Protein 5F23 (pdb70)

Organism: Pseudomonas aeruginosa (strain ATCC 15692 / DSM 22644 / CIP 104116 / JCM 14847 / LMG 12228 / 1C / PRS 101 / PAO1) (NCBI:txid208964)

Foldseek 3Di:
DVVVVLLVLLVVLLVLLVADADDPDVVSLVVLLVVLLVVQLVLCVVLVFAEEEEEQQLALLSLLVLLSQQVSQVVVCVVVVDPLRFYEYEYADDPPVVRVVSSVLSCVQNVGPHYYYDDCVVVLVVVVVVDPVLPPDDVVVSVVVSVLSSQQSVVVVRVVVCVVSVYWYEARDESLCLLQVVGRQNGSLDTRYYSRGNYQLLSSLVNSVVSPRDPCNSPPDLPEDSVQSSCSSNVHDDDPVNSVVSSVSNVVNVCSVDDHDDD

Solvent-accessible surface area: 13694 Å² total; per-residue (Å²): 201,142,141,112,104,41,61,66,32,23,129,88,4,17,145,68,22,120,23,18,96,44,43,152,56,110,72,52,15,80,61,22,15,60,131,14,11,53,82,0,25,94,32,0,119,109,51,56,56,73,6,0,0,4,11,2,72,4,32,5,14,6,0,0,0,0,2,0,0,4,56,0,0,63,92,6,44,151,90,68,50,43,116,52,16,88,0,0,0,0,72,29,36,58,175,47,87,73,72,45,67,40,6,94,37,0,5,73,17,0,159,14,47,34,94,59,76,41,96,15,36,85,56,10,132,54,80,22,108,142,65,146,82,27,140,85,67,131,108,71,42,20,100,155,60,50,31,54,18,89,6,91,22,78,40,82,15,21,74,63,20,3,63,90,93,31,9,20,3,2,6,27,36,0,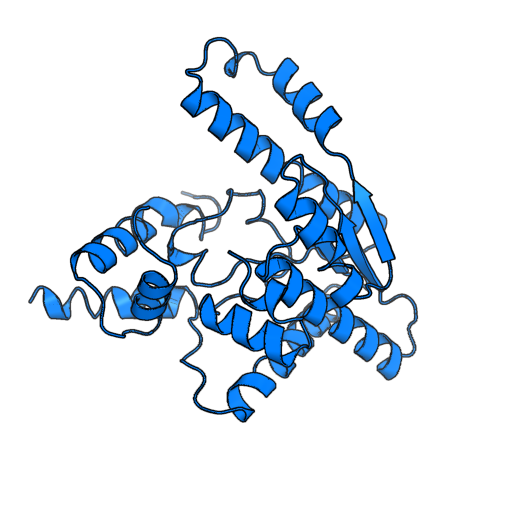1,0,29,7,0,2,6,66,32,17,65,115,0,76,32,26,38,70,6,27,2,0,43,3,0,0,20,83,0,0,42,28,0,0,105,44,26,58,8,58,96,97,1,0,98,22,145,132,76,21,77,78,78,30,1,8,14,3,3,26,52,78,131,46,134,155,86,1,9,135,28,0,14,57,4,18,106,143,19,58,76,50,50,103,156,102,192,87,199

Secondary structure (DSSP, 8-state):
-HHHHHHHHHHHHHHHTTPPPPP-SHHHHHHHHHHHHHHHHHHHHHHT--EEEEEE-SSHHHHHHHHHHHHHHHHHHHHH--TT-EEEEEE---S-HHHHHHHHHHHHHH--SEEEE---HHHHHHHHTT-GGGTT--HHHHHHHHHHHHHHHHHHHHHHHHHHHTEEEB----HHHHHHT-S-TTTTT--SB-TTTT--HHHHHHHHHHTT--HHHHT------HHHHHHHHTT----HHHHHHHHHHHHHTGGGGSPPP--

CATH classification: 3.40.50.620

Structure (mmCIF, N/CA/C/O backbone):
data_5F23
#
_entry.id   5F23
#
_cell.length_a   111.870
_cell.length_b   41.190
_cell.length_c   64.130
_cell.angle_alpha   90.000
_cell.angle_beta   113.540
_cell.angle_gamma   90.000
#
_symmetry.space_group_name_H-M   'C 1 2 1'
#
loop_
_entity.id
_entity.type
_entity.pdbx_description
1 polymer 'NH(3)-dependent NAD(+) synthetase'
2 non-polymer NICOTINAMIDE-ADENINE-DINUCLEOTIDE
3 non-polymer '2-(N-MORPHOLINO)-ETHANESULFONIC ACID'
4 water water
#
loop_
_atom_site.group_PDB
_atom_site.id
_atom_site.type_symbol
_atom_site.label_atom_id
_atom_site.label_alt_id
_atom_site.label_comp_id
_atom_site.label_asym_id
_atom_site.label_entity_id
_atom_site.label_seq_id
_atom_site.pdbx_PDB_ins_code
_atom_site.Cartn_x
_atom_site.Cartn_y
_atom_site.Cartn_z
_atom_site.occupancy
_atom_site.B_iso_or_equiv
_atom_site.auth_seq_id
_atom_site.auth_comp_id
_atom_site.auth_asym_id
_atom_site.auth_atom_id
_atom_site.pdbx_PDB_model_num
ATOM 1 N N . HIS A 1 4 ? -20.838 -29.753 20.014 1.00 63.04 -4 HIS A N 1
ATOM 2 C CA . HIS A 1 4 ? -20.635 -29.473 18.596 1.00 66.02 -4 HIS A CA 1
ATOM 3 C C . HIS A 1 4 ? -20.114 -28.053 18.394 1.00 74.30 -4 HIS A C 1
ATOM 4 O O . HIS A 1 4 ? -19.130 -27.840 17.684 1.00 71.38 -4 HIS A O 1
ATOM 11 N N . HIS A 1 5 ? -20.780 -27.082 19.026 1.00 87.24 -3 HIS A N 1
ATOM 12 C CA . HIS A 1 5 ? -20.381 -25.689 18.852 1.00 79.89 -3 HIS A CA 1
ATOM 13 C C . HIS A 1 5 ? -19.005 -25.427 19.446 1.00 71.91 -3 HIS A C 1
ATOM 14 O O . HIS A 1 5 ? -18.178 -24.743 18.830 1.00 69.94 -3 HIS A O 1
ATOM 21 N N . HIS A 1 6 ? -18.745 -25.957 20.643 1.00 68.36 -2 HIS A N 1
ATOM 22 C CA . HIS A 1 6 ? -17.455 -25.736 21.288 1.00 64.82 -2 HIS A CA 1
ATOM 23 C C . HIS A 1 6 ? -16.313 -26.278 20.436 1.00 53.10 -2 HIS A C 1
ATOM 24 O O . HIS A 1 6 ? -15.305 -25.595 20.223 1.00 47.76 -2 HIS A O 1
ATOM 31 N N . HIS A 1 7 ? -16.460 -27.505 19.926 1.00 46.91 -1 HIS A N 1
ATOM 32 C CA . HIS A 1 7 ? -15.370 -28.117 19.174 1.00 46.53 -1 HIS A CA 1
ATOM 33 C C . HIS A 1 7 ? -15.071 -27.343 17.895 1.00 35.66 -1 HIS A C 1
ATOM 34 O O . HIS A 1 7 ? -13.904 -27.123 17.556 1.00 31.48 -1 HIS A O 1
ATOM 41 N N . HIS A 1 8 ? -16.107 -26.926 17.166 1.00 30.09 0 HIS A N 1
ATOM 42 C CA . HIS A 1 8 ? -15.854 -26.170 15.947 1.00 25.38 0 HIS A CA 1
ATOM 43 C C . HIS A 1 8 ? -15.199 -24.829 16.259 1.00 27.40 0 HIS A C 1
ATOM 44 O O . HIS A 1 8 ? -14.280 -24.401 15.552 1.00 23.04 0 HIS A O 1
ATOM 51 N N A MET A 1 9 ? -15.662 -24.149 17.312 0.61 29.87 1 MET A N 1
ATOM 52 N N B MET A 1 9 ? -15.652 -24.149 17.316 0.39 31.40 1 MET A N 1
ATOM 53 C CA A MET A 1 9 ? -15.042 -22.886 17.696 0.61 37.08 1 MET A CA 1
ATOM 54 C CA B MET A 1 9 ? -15.033 -22.878 17.681 0.39 38.70 1 MET A CA 1
ATOM 55 C C A MET A 1 9 ? -13.574 -23.081 18.047 0.61 30.51 1 MET A C 1
ATOM 56 C C B MET A 1 9 ? -13.571 -23.068 18.065 0.39 32.21 1 MET A C 1
ATOM 57 O O A MET A 1 9 ? -12.731 -22.242 17.711 0.61 26.76 1 MET A O 1
ATOM 58 O O B MET A 1 9 ? -12.729 -22.213 17.768 0.39 29.72 1 MET A O 1
ATOM 67 N N . GLN A 1 10 ? -13.250 -24.183 18.723 1.00 29.58 2 GLN A N 1
ATOM 68 C CA . GLN A 1 10 ? -11.856 -24.461 19.054 1.00 33.53 2 GLN A CA 1
ATOM 69 C C . GLN A 1 10 ? -11.027 -24.642 17.789 1.00 27.98 2 GLN A C 1
ATOM 70 O O . GLN A 1 10 ? -9.898 -24.143 17.694 1.00 24.87 2 GLN A O 1
ATOM 76 N N . GLN A 1 11 ? -11.580 -25.336 16.795 1.00 24.60 3 GLN A N 1
ATOM 77 C CA A GLN A 1 11 ? -10.846 -25.534 15.550 0.48 23.49 3 GLN A CA 1
ATOM 78 C CA B GLN A 1 11 ? -10.845 -25.532 15.553 0.52 22.92 3 GLN A CA 1
ATOM 79 C C . GLN A 1 11 ? -10.633 -24.213 14.820 1.00 21.76 3 GLN A C 1
ATOM 80 O O . GLN A 1 11 ? -9.554 -23.973 14.268 1.00 23.60 3 GLN A O 1
ATOM 91 N N . ILE A 1 12 ? -11.649 -23.344 14.806 1.00 22.16 4 ILE A N 1
ATOM 92 C CA . ILE A 1 12 ? -11.514 -22.033 14.168 1.00 21.73 4 ILE A CA 1
ATOM 93 C C . ILE A 1 12 ? -10.409 -21.234 14.837 1.00 21.04 4 ILE A C 1
ATOM 94 O O . ILE A 1 12 ? -9.565 -20.621 14.170 1.00 19.79 4 ILE A O 1
ATOM 99 N N . GLN A 1 13 ? -10.411 -21.220 16.171 1.00 19.53 5 GLN A N 1
ATOM 100 C CA . GLN A 1 13 ? -9.385 -20.498 16.916 1.00 19.49 5 GLN A CA 1
ATOM 101 C C . GLN A 1 13 ? -7.992 -20.995 16.549 1.00 19.82 5 GLN A C 1
ATOM 102 O O . GLN A 1 13 ? -7.076 -20.195 16.332 1.00 18.83 5 GLN A O 1
ATOM 108 N N . ARG A 1 14 ? -7.813 -22.318 16.512 1.00 19.83 6 ARG A N 1
ATOM 109 C CA . ARG A 1 14 ? -6.524 -22.900 16.146 1.00 21.43 6 ARG A CA 1
ATOM 110 C C . ARG A 1 14 ? -6.127 -22.539 14.720 1.00 19.99 6 ARG A C 1
ATOM 111 O O . ARG A 1 14 ? -4.961 -22.228 14.463 1.00 23.33 6 ARG A O 1
ATOM 119 N N . ASP A 1 15 ? -7.078 -22.580 13.775 1.00 19.90 7 ASP A N 1
ATOM 120 C CA . ASP A 1 15 ? -6.763 -22.192 12.399 1.00 20.02 7 ASP A CA 1
ATOM 121 C C . ASP A 1 15 ? -6.321 -20.733 12.312 1.00 19.20 7 ASP A C 1
ATOM 122 O O . ASP A 1 15 ? -5.431 -20.390 11.522 1.00 20.36 7 ASP A O 1
ATOM 127 N N . ILE A 1 16 ? -6.963 -19.850 13.081 1.00 16.28 8 ILE A N 1
ATOM 128 C CA . ILE A 1 16 ? -6.607 -18.433 13.071 1.00 17.78 8 ILE A CA 1
ATOM 129 C C . ILE A 1 16 ? -5.209 -18.238 13.637 1.00 15.45 8 ILE A C 1
ATOM 130 O O . ILE A 1 16 ? -4.373 -17.528 13.060 1.00 16.79 8 ILE A O 1
ATOM 135 N N . ALA A 1 17 ? -4.935 -18.872 14.775 1.00 15.54 9 ALA A N 1
ATOM 136 C CA . ALA A 1 17 ? -3.602 -18.782 15.363 1.00 15.35 9 ALA A CA 1
ATOM 137 C C . ALA A 1 17 ? -2.531 -19.296 14.402 1.00 16.67 9 ALA A C 1
ATOM 138 O O . ALA A 1 17 ? -1.455 -18.704 14.296 1.00 20.27 9 ALA A O 1
ATOM 140 N N . GLN A 1 18 ? -2.814 -20.376 13.666 1.00 18.09 10 GLN A N 1
ATOM 141 C CA . GLN A 1 18 ? -1.835 -20.885 12.708 1.00 21.49 10 GLN A CA 1
ATOM 142 C C . GLN A 1 18 ? -1.656 -19.919 11.538 1.00 20.98 10 GLN A C 1
ATOM 143 O O . GLN A 1 18 ? -0.536 -19.714 11.060 1.00 23.90 10 GLN A O 1
ATOM 149 N N . ALA A 1 19 ? -2.751 -19.322 11.058 1.00 21.22 11 ALA A N 1
ATOM 150 C CA . ALA A 1 19 ? -2.653 -18.387 9.944 1.00 18.60 11 ALA A CA 1
ATOM 151 C C . ALA A 1 19 ? -1.862 -17.136 10.303 1.00 19.41 11 ALA A C 1
ATOM 152 O O . ALA A 1 19 ? -1.190 -16.560 9.433 1.00 22.38 11 ALA A O 1
ATOM 154 N N . LEU A 1 20 ? -1.921 -16.704 11.569 1.00 17.15 12 LEU A N 1
ATOM 155 C CA . LEU A 1 20 ? -1.207 -15.527 12.049 1.00 18.44 12 LEU A CA 1
ATOM 156 C C . LEU A 1 20 ? 0.157 -15.866 12.622 1.00 19.35 12 LEU A C 1
ATOM 157 O O . LEU A 1 20 ? 0.860 -14.958 13.090 1.00 20.46 12 LEU A O 1
ATOM 162 N N . GLN A 1 21 ? 0.544 -17.138 12.571 1.00 19.99 13 GLN A N 1
ATOM 163 C CA . GLN A 1 21 ? 1.816 -17.617 13.121 1.00 19.36 13 GLN A CA 1
ATOM 164 C C . GLN A 1 21 ? 1.986 -17.191 14.573 1.00 17.32 13 GLN A C 1
ATOM 165 O O . GLN A 1 21 ? 3.039 -16.702 14.977 1.00 18.60 13 GLN A O 1
ATOM 171 N N . VAL A 1 22 ? 0.939 -17.385 15.377 1.00 16.14 14 VAL A N 1
ATOM 172 C CA . VAL A 1 22 ? 0.992 -16.906 16.756 1.00 15.66 14 VAL A CA 1
ATOM 173 C C . VAL A 1 22 ? 2.140 -17.573 17.495 1.00 17.95 14 VAL A C 1
ATOM 174 O O . VAL A 1 22 ? 2.319 -18.796 17.431 1.00 19.39 14 VAL A O 1
ATOM 178 N N . GLN A 1 23 ? 2.935 -16.749 18.184 1.00 18.18 15 GLN A N 1
ATOM 179 C CA A GLN A 1 23 ? 4.014 -17.267 19.006 0.52 18.35 15 GLN A CA 1
ATOM 180 C CA B GLN A 1 23 ? 4.023 -17.241 19.026 0.48 20.88 15 GLN A CA 1
ATOM 181 C C . GLN A 1 23 ? 3.465 -17.844 20.305 1.00 19.57 15 GLN A C 1
ATOM 182 O O . GLN A 1 23 ? 2.693 -17.175 20.995 1.00 19.34 15 GLN A O 1
ATOM 193 N N . PRO A 1 24 ? 3.830 -19.068 20.661 1.00 22.71 16 PRO A N 1
ATOM 194 C CA . PRO A 1 24 ? 3.327 -19.654 21.898 1.00 23.05 16 PRO A CA 1
ATOM 195 C C . PRO A 1 24 ? 3.728 -18.798 23.084 1.00 23.73 16 PRO A C 1
ATOM 196 O O . PRO A 1 24 ? 4.741 -18.073 23.038 1.00 24.00 16 PRO A O 1
ATOM 200 N N . PRO A 1 25 ? 2.953 -18.841 24.171 1.00 24.24 17 PRO A N 1
ATOM 201 C CA . PRO A 1 25 ? 3.280 -18.022 25.344 1.00 25.31 17 PRO A CA 1
ATOM 202 C C . PRO A 1 25 ? 4.714 -18.259 25.801 1.00 25.56 17 PRO A C 1
ATOM 203 O O . PRO A 1 25 ? 5.215 -19.387 25.774 1.00 27.14 17 PRO A O 1
ATOM 207 N N . PHE A 1 26 ? 5.391 -17.180 26.198 1.00 20.75 18 PHE A N 1
ATOM 208 C CA . PHE A 1 26 ? 6.755 -17.297 26.704 1.00 24.01 18 PHE A CA 1
ATOM 209 C C . PHE A 1 26 ? 6.739 -18.057 28.026 1.00 27.84 18 PHE A C 1
ATOM 210 O O . PHE A 1 26 ? 6.055 -17.649 28.973 1.00 33.01 18 PHE A O 1
ATOM 218 N N . GLN A 1 27 ? 7.449 -19.181 28.080 1.00 25.83 19 GLN A N 1
ATOM 219 C CA . GLN A 1 27 ? 7.521 -19.979 29.296 1.00 28.65 19 GLN A CA 1
ATOM 220 C C . GLN A 1 27 ? 8.758 -19.681 30.117 1.00 26.25 19 GLN A C 1
ATOM 221 O O . GLN A 1 27 ? 8.827 -20.104 31.275 1.00 29.55 19 GLN A O 1
ATOM 227 N N . SER A 1 28 ? 9.729 -18.975 29.551 1.00 23.18 20 SER A N 1
ATOM 228 C CA . SER A 1 28 ? 11.020 -18.796 30.205 1.00 20.70 20 SER A CA 1
ATOM 229 C C . SER A 1 28 ? 11.704 -17.572 29.614 1.00 18.18 20 SER A C 1
ATOM 230 O O . SER A 1 28 ? 11.334 -17.067 28.548 1.00 20.51 20 SER A O 1
ATOM 233 N N . GLU A 1 29 ? 12.742 -17.128 30.302 1.00 19.25 21 GLU A N 1
ATOM 234 C CA . GLU A 1 29 ? 13.561 -16.058 29.756 1.00 20.44 21 GLU A CA 1
ATOM 235 C C . GLU A 1 29 ? 14.319 -16.518 28.514 1.00 20.94 21 GLU A C 1
ATOM 236 O O . GLU A 1 29 ? 14.613 -15.703 27.630 1.00 21.69 21 GLU A O 1
ATOM 242 N N . ALA A 1 30 ? 14.632 -17.814 28.415 1.00 19.42 22 ALA A N 1
ATOM 243 C CA . ALA A 1 30 ? 15.223 -18.319 27.179 1.00 18.26 22 ALA A CA 1
ATOM 244 C C . ALA A 1 30 ? 14.298 -18.063 25.993 1.00 19.43 22 ALA A C 1
ATOM 245 O O . ALA A 1 30 ? 14.760 -17.732 24.891 1.00 19.22 22 ALA A O 1
ATOM 247 N N . ASP A 1 31 ? 12.987 -18.235 26.190 1.00 18.51 23 ASP A N 1
ATOM 248 C CA . ASP A 1 31 ? 12.031 -17.957 25.118 1.00 17.66 23 ASP A CA 1
ATOM 249 C C . ASP A 1 31 ? 12.109 -16.497 24.689 1.00 18.03 23 ASP A C 1
ATOM 250 O O . ASP A 1 31 ? 12.100 -16.181 23.487 1.00 17.91 23 ASP A O 1
ATOM 255 N N . VAL A 1 32 ? 12.153 -15.587 25.663 1.00 17.78 24 VAL A N 1
ATOM 256 C CA . VAL A 1 32 ? 12.182 -14.159 25.363 1.00 17.29 24 VAL A CA 1
ATOM 257 C C . VAL A 1 32 ? 13.448 -13.817 24.591 1.00 15.48 24 VAL A C 1
ATOM 258 O O . VAL A 1 32 ? 13.403 -13.173 23.535 1.00 16.15 24 VAL A O 1
ATOM 262 N N . GLN A 1 33 ? 14.603 -14.246 25.114 1.00 16.14 25 GLN A N 1
ATOM 263 C CA . GLN A 1 33 ? 15.872 -13.909 24.479 1.00 17.96 25 GLN A CA 1
ATOM 264 C C . GLN A 1 33 ? 15.971 -14.534 23.100 1.00 18.21 25 GLN A C 1
ATOM 265 O O . GLN A 1 33 ? 16.539 -13.929 22.180 1.00 18.27 25 GLN A O 1
ATOM 271 N N . ALA A 1 34 ? 15.431 -15.746 22.938 1.00 16.81 26 ALA A N 1
ATOM 272 C CA . ALA A 1 34 ? 15.498 -16.400 21.639 1.00 15.89 26 ALA A CA 1
ATOM 273 C C . ALA A 1 34 ? 14.658 -15.663 20.613 1.00 15.26 26 ALA A C 1
ATOM 274 O O . ALA A 1 34 ? 15.044 -15.583 19.443 1.00 16.28 26 ALA A O 1
ATOM 276 N N . GLN A 1 35 ? 13.533 -15.084 21.029 1.00 14.90 27 GLN A N 1
ATOM 277 C CA A GLN A 1 35 ? 12.706 -14.314 20.103 0.49 14.95 27 GLN A CA 1
ATOM 278 C CA B GLN A 1 35 ? 12.728 -14.336 20.074 0.51 15.78 27 GLN A CA 1
ATOM 279 C C . GLN A 1 35 ? 13.387 -13.019 19.695 1.00 13.86 27 GLN A C 1
ATOM 280 O O . GLN A 1 35 ? 13.281 -12.587 18.541 1.00 15.60 27 GLN A O 1
ATOM 291 N N . ILE A 1 36 ? 14.061 -12.362 20.639 1.00 14.71 28 ILE A N 1
ATOM 292 C CA . ILE A 1 36 ? 14.797 -11.152 20.297 1.00 14.35 28 ILE A CA 1
ATOM 293 C C . ILE A 1 36 ? 15.885 -11.474 19.288 1.00 14.46 28 ILE A C 1
ATOM 294 O O . ILE A 1 36 ? 16.022 -10.797 18.257 1.00 14.10 28 ILE A O 1
ATOM 299 N N . ALA A 1 37 ? 16.671 -12.514 19.576 1.00 14.70 29 ALA A N 1
ATOM 300 C CA . ALA A 1 37 ? 17.747 -12.905 18.667 1.00 13.76 29 ALA A CA 1
ATOM 301 C C . ALA A 1 37 ? 17.207 -13.275 17.285 1.00 14.82 29 ALA A C 1
ATOM 302 O O . ALA A 1 37 ? 17.788 -12.887 16.264 1.00 15.19 29 ALA A O 1
ATOM 304 N N . ARG A 1 38 ? 16.116 -14.041 17.236 1.00 14.03 30 ARG A N 1
ATOM 305 C CA . ARG A 1 38 ? 15.544 -14.465 15.960 1.00 15.80 30 ARG A CA 1
ATOM 306 C C . ARG A 1 38 ? 15.041 -13.268 15.161 1.00 14.28 30 ARG A C 1
ATOM 307 O O . ARG A 1 38 ? 15.203 -13.205 13.933 1.00 14.93 30 ARG A O 1
ATOM 315 N N . ARG A 1 39 ? 14.419 -12.304 15.838 1.00 13.44 31 ARG A N 1
ATOM 316 C CA . ARG A 1 39 ? 13.843 -11.188 15.113 1.00 13.68 31 ARG A CA 1
ATOM 317 C C . ARG A 1 39 ? 14.906 -10.186 14.669 1.00 12.83 31 ARG A C 1
ATOM 318 O O . ARG A 1 39 ? 14.784 -9.612 13.583 1.00 14.55 31 ARG A O 1
ATOM 326 N N . ILE A 1 40 ? 15.969 -9.992 15.456 1.00 12.70 32 ILE A N 1
ATOM 327 C CA . ILE A 1 40 ? 17.122 -9.231 14.967 1.00 11.83 32 ILE A CA 1
ATOM 328 C C . ILE A 1 40 ? 17.740 -9.920 13.747 1.00 14.24 32 ILE A C 1
ATOM 329 O O . ILE A 1 40 ? 18.023 -9.273 12.728 1.00 13.83 32 ILE A O 1
ATOM 334 N N . ALA A 1 41 ? 17.958 -11.242 13.830 1.00 13.99 33 ALA A N 1
ATOM 335 C CA . ALA A 1 41 ? 18.566 -11.957 12.700 1.00 12.81 33 ALA A CA 1
ATOM 336 C C . ALA A 1 41 ? 17.681 -11.857 11.459 1.00 13.91 33 ALA A C 1
ATOM 337 O O . ALA A 1 41 ? 18.182 -11.719 10.331 1.00 14.50 33 ALA A O 1
ATOM 339 N N . PHE A 1 42 ? 16.360 -11.926 11.650 1.00 13.77 34 PHE A N 1
ATOM 340 C CA . PHE A 1 42 ? 15.418 -11.739 10.545 1.00 13.57 34 PHE A CA 1
ATOM 341 C C . PHE A 1 42 ? 15.600 -10.379 9.880 1.00 14.36 34 PHE A C 1
ATOM 342 O O . PHE A 1 42 ? 15.656 -10.283 8.646 1.00 12.42 34 PHE A O 1
ATOM 350 N N . ILE A 1 43 ? 15.656 -9.305 10.675 1.00 13.13 35 ILE A N 1
ATOM 351 C CA . ILE A 1 43 ? 15.852 -7.971 10.111 1.00 12.12 35 ILE A CA 1
ATOM 352 C C . ILE A 1 43 ? 17.144 -7.926 9.302 1.00 13.09 35 ILE A C 1
ATOM 353 O O . ILE A 1 43 ? 17.179 -7.405 8.173 1.00 12.81 35 ILE A O 1
ATOM 358 N N . GLN A 1 44 ? 18.223 -8.482 9.866 1.00 12.34 36 GLN A N 1
ATOM 359 C CA . GLN A 1 44 ? 19.504 -8.474 9.171 1.00 14.28 36 GLN A CA 1
ATOM 360 C C . GLN A 1 44 ? 19.441 -9.285 7.882 1.00 13.26 36 GLN A C 1
ATOM 361 O O . GLN A 1 44 ? 19.982 -8.864 6.846 1.00 14.23 36 GLN A O 1
ATOM 367 N N . GLN A 1 45 ? 18.781 -10.444 7.921 1.00 14.46 37 GLN A N 1
ATOM 368 C CA . GLN A 1 45 ? 18.626 -11.258 6.717 1.00 14.02 37 GLN A CA 1
ATOM 369 C C . GLN A 1 45 ? 17.868 -10.511 5.626 1.00 13.64 37 GLN A C 1
ATOM 370 O O . GLN A 1 45 ? 18.218 -10.603 4.445 1.00 15.75 37 GLN A O 1
ATOM 376 N N . CYS A 1 46 ? 16.843 -9.741 5.998 1.00 12.80 38 CYS A N 1
ATOM 377 C CA . CYS A 1 46 ? 16.108 -8.983 4.989 1.00 13.79 38 CYS A CA 1
ATOM 378 C C . CYS A 1 46 ? 17.016 -7.962 4.311 1.00 14.62 38 CYS A C 1
ATOM 379 O O . CYS A 1 46 ? 16.958 -7.778 3.084 1.00 14.14 38 CYS A O 1
ATOM 382 N N . LEU A 1 47 ? 17.863 -7.280 5.093 1.00 15.53 39 LEU A N 1
ATOM 383 C CA . LEU A 1 47 ? 18.819 -6.346 4.503 1.00 14.78 39 LEU A CA 1
ATOM 384 C C . LEU A 1 47 ? 19.768 -7.070 3.565 1.00 16.48 39 LEU A C 1
ATOM 385 O O . LEU A 1 47 ? 19.946 -6.659 2.411 1.00 16.86 39 LEU A O 1
ATOM 390 N N . LYS A 1 48 ? 20.376 -8.162 4.038 1.00 16.61 40 LYS A N 1
ATOM 391 C CA . LYS A 1 48 ? 21.341 -8.871 3.201 1.00 18.72 40 LYS A CA 1
ATOM 392 C C . LYS A 1 48 ? 20.688 -9.379 1.924 1.00 17.78 40 LYS A C 1
ATOM 393 O O . LYS A 1 48 ? 21.249 -9.232 0.831 1.00 20.40 40 LYS A O 1
ATOM 399 N N . ASP A 1 49 ? 19.480 -9.947 2.028 1.00 18.63 41 ASP A N 1
ATOM 400 C CA . ASP A 1 49 ? 18.853 -10.519 0.839 1.00 18.95 41 ASP A CA 1
ATOM 401 C C . ASP A 1 49 ? 18.461 -9.448 -0.174 1.00 15.73 41 ASP A C 1
ATOM 402 O O . ASP A 1 49 ? 18.433 -9.719 -1.383 1.00 20.16 41 ASP A O 1
ATOM 407 N N . SER A 1 50 ? 18.155 -8.247 0.286 1.00 15.46 42 SER A N 1
ATOM 408 C CA A SER A 1 50 ? 17.788 -7.145 -0.592 0.00 15.08 42 SER A CA 1
ATOM 409 C CA B SER A 1 50 ? 17.785 -7.129 -0.569 1.00 14.76 42 SER A CA 1
ATOM 410 C C . SER A 1 50 ? 18.990 -6.374 -1.117 1.00 15.67 42 SER A C 1
ATOM 411 O O . SER A 1 50 ? 18.828 -5.567 -2.045 1.00 16.40 42 SER A O 1
ATOM 415 N N . GLY A 1 51 ? 20.183 -6.610 -0.568 1.00 15.36 43 GLY A N 1
ATOM 416 C CA . GLY A 1 51 ? 21.344 -5.817 -0.909 1.00 17.14 43 GLY A CA 1
ATOM 417 C C . GLY A 1 51 ? 21.339 -4.413 -0.359 1.00 16.68 43 GLY A C 1
ATOM 418 O O . GLY A 1 51 ? 22.154 -3.590 -0.780 1.00 22.43 43 GLY A O 1
ATOM 419 N N . LEU A 1 52 ? 20.436 -4.098 0.562 1.00 17.03 44 LEU A N 1
ATOM 420 C CA . LEU A 1 52 ? 20.2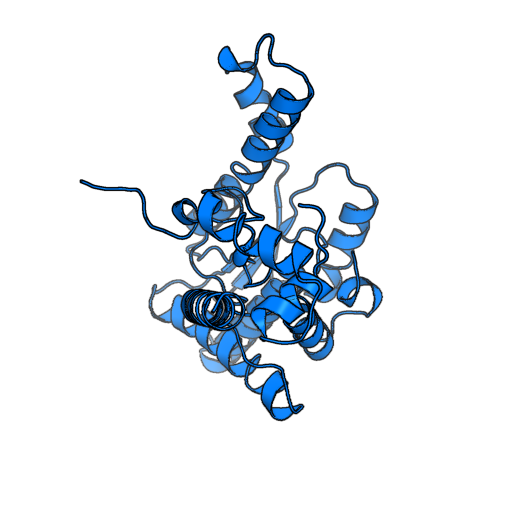91 -2.744 1.063 1.00 16.35 44 LEU A CA 1
ATOM 421 C C . LEU A 1 52 ? 20.892 -2.620 2.460 1.00 15.89 44 LEU A C 1
ATOM 422 O O . LEU A 1 52 ? 21.191 -3.611 3.127 1.00 16.53 44 LEU A O 1
ATOM 427 N N . LYS A 1 53 ? 21.048 -1.374 2.906 1.00 16.23 45 LYS A N 1
ATOM 428 C CA . LYS A 1 53 ? 21.762 -1.112 4.147 1.00 16.46 45 LYS A CA 1
ATOM 429 C C . LYS A 1 53 ? 20.992 -0.282 5.158 1.00 14.72 45 LYS A C 1
ATOM 430 O O . LYS A 1 53 ? 21.437 -0.192 6.296 1.00 17.18 45 LYS A O 1
ATOM 436 N N . THR A 1 54 ? 19.869 0.329 4.805 1.00 13.68 46 THR A N 1
ATOM 437 C CA A THR A 1 54 ? 19.206 1.187 5.770 0.41 12.40 46 THR A CA 1
ATOM 438 C CA B THR A 1 54 ? 19.160 1.262 5.666 0.59 13.20 46 THR A CA 1
ATOM 439 C C . THR A 1 54 ? 17.816 0.671 6.082 1.00 13.08 46 THR A C 1
ATOM 440 O O . THR A 1 54 ? 17.190 -0.045 5.303 1.00 12.71 46 THR A O 1
ATOM 447 N N . LEU A 1 55 ? 17.372 1.010 7.285 1.00 12.91 47 LEU A N 1
ATOM 448 C CA . LEU A 1 55 ? 16.060 0.671 7.805 1.00 12.32 47 LEU A CA 1
ATOM 449 C C . LEU A 1 55 ? 15.328 1.965 8.138 1.00 10.89 47 LEU A C 1
ATOM 450 O O . LEU A 1 55 ? 15.936 2.913 8.639 1.00 13.31 47 LEU A O 1
ATOM 455 N N . VAL A 1 56 ? 14.024 2.013 7.846 1.00 12.68 48 VAL A N 1
ATOM 456 C CA . VAL A 1 56 ? 13.197 3.199 8.068 1.00 12.57 48 VAL A CA 1
ATOM 457 C C . VAL A 1 56 ? 11.970 2.789 8.873 1.00 13.42 48 VAL A C 1
ATOM 458 O O . VAL A 1 56 ? 11.296 1.813 8.517 1.00 13.47 48 VAL A O 1
ATOM 462 N N . LEU A 1 57 ? 11.669 3.534 9.951 1.00 12.22 49 LEU A N 1
ATOM 463 C CA . LEU A 1 57 ? 10.480 3.255 10.766 1.00 12.42 49 LEU A CA 1
ATOM 464 C C . LEU A 1 57 ? 9.928 4.533 11.383 1.00 13.95 49 LEU A C 1
ATOM 465 O O . LEU A 1 57 ? 10.669 5.266 12.046 1.00 14.92 49 LEU A O 1
ATOM 470 N N . GLY A 1 58 ? 8.620 4.758 11.232 1.00 14.06 50 GLY A N 1
ATOM 471 C CA . GLY A 1 58 ? 7.970 5.849 11.951 1.00 13.56 50 GLY A CA 1
ATOM 472 C C . GLY A 1 58 ? 7.843 5.521 13.439 1.00 15.59 50 GLY A C 1
ATOM 473 O O . GLY A 1 58 ? 7.407 4.426 13.815 1.00 16.16 50 GLY A O 1
ATOM 474 N N . ILE A 1 59 ? 8.258 6.453 14.294 1.00 15.49 51 ILE A N 1
ATOM 475 C CA . ILE A 1 59 ? 8.216 6.260 15.745 1.00 17.70 51 ILE A CA 1
ATOM 476 C C . ILE A 1 59 ? 7.097 7.131 16.285 1.00 16.64 51 ILE A C 1
ATOM 477 O O . ILE A 1 59 ? 7.204 8.363 16.291 1.00 19.18 51 ILE A O 1
ATOM 482 N N . SER A 1 60 ? 6.019 6.488 16.732 1.00 17.42 52 SER A N 1
ATOM 483 C CA . SER A 1 60 ? 4.779 7.170 17.090 1.00 20.22 52 SER A CA 1
ATOM 484 C C . SER A 1 60 ? 4.678 7.532 18.564 1.00 20.49 52 SER A C 1
ATOM 485 O O . SER A 1 60 ? 3.838 8.367 18.930 1.00 24.53 52 SER A O 1
ATOM 488 N N . GLY A 1 61 ? 5.480 6.904 19.413 1.00 19.48 53 GLY A N 1
ATOM 489 C CA . GLY A 1 61 ? 5.306 6.958 20.840 1.00 20.07 53 GLY A CA 1
ATOM 490 C C . GLY A 1 61 ? 4.664 5.718 21.428 1.00 21.45 53 GLY A C 1
ATOM 491 O O . GLY A 1 61 ? 4.732 5.524 22.644 1.00 23.13 53 GLY A O 1
ATOM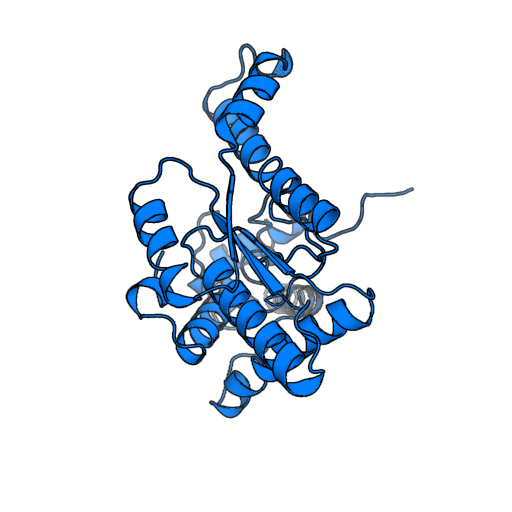 492 N N . GLY A 1 62 ? 4.047 4.867 20.600 1.00 19.54 54 GLY A N 1
ATOM 493 C CA . GLY A 1 62 ? 3.439 3.652 21.107 1.00 19.56 54 GLY A CA 1
ATOM 494 C C . GLY A 1 62 ? 4.441 2.524 21.237 1.00 17.76 54 GLY A C 1
ATOM 495 O O . GLY A 1 62 ? 5.522 2.562 20.655 1.00 18.00 54 GLY A O 1
ATOM 496 N N . VAL A 1 63 ? 4.051 1.481 21.977 1.00 17.95 55 VAL A N 1
ATOM 497 C CA . VAL A 1 63 ? 5.000 0.422 22.327 1.00 15.65 55 VAL A CA 1
ATOM 498 C C . VAL A 1 63 ? 5.385 -0.406 21.104 1.00 14.62 55 VAL A C 1
ATOM 499 O O . VAL A 1 63 ? 6.469 -0.994 21.074 1.00 15.99 55 VAL A O 1
ATOM 503 N N . ASP A 1 64 ? 4.516 -0.493 20.089 1.00 14.66 56 ASP A N 1
ATOM 504 C CA . ASP A 1 64 ? 4.831 -1.355 18.952 1.00 13.58 56 ASP A CA 1
ATOM 505 C C . ASP A 1 64 ? 5.998 -0.788 18.151 1.00 14.03 56 ASP A C 1
ATOM 506 O O . ASP A 1 64 ? 6.990 -1.494 17.892 1.00 13.65 56 ASP A O 1
ATOM 511 N N . SER A 1 65 ? 5.924 0.496 17.784 1.00 13.06 57 SER A N 1
ATOM 512 C CA . SER A 1 65 ? 7.048 1.067 17.040 1.00 14.87 57 SER A CA 1
ATOM 513 C C . SER A 1 65 ? 8.272 1.227 17.926 1.00 14.89 57 SER A C 1
ATOM 514 O O . SER A 1 65 ? 9.401 1.168 17.423 1.00 15.52 57 SER A O 1
ATOM 517 N N . LEU A 1 66 ? 8.082 1.398 19.237 1.00 14.44 58 LEU A N 1
ATOM 518 C CA . LEU A 1 66 ? 9.232 1.403 20.135 1.00 15.34 58 LEU A CA 1
ATOM 519 C C . LEU A 1 66 ? 9.976 0.077 20.077 1.00 13.91 58 LEU A C 1
ATOM 520 O O . LEU A 1 66 ? 11.215 0.045 19.998 1.00 13.74 58 LEU A O 1
ATOM 525 N N . THR A 1 67 ? 9.240 -1.035 20.162 1.00 15.00 59 THR A N 1
ATOM 526 C CA . THR A 1 67 ? 9.853 -2.363 20.168 1.00 15.24 59 THR A CA 1
ATOM 527 C C . THR A 1 67 ? 10.521 -2.671 18.838 1.00 13.63 59 THR A C 1
ATOM 528 O O . THR A 1 67 ? 11.667 -3.140 18.800 1.00 13.16 59 THR A O 1
ATOM 532 N N . ALA A 1 68 ? 9.825 -2.388 17.737 1.00 13.68 60 ALA A N 1
ATOM 533 C CA . ALA A 1 68 ? 10.414 -2.603 16.421 1.00 13.53 60 ALA A CA 1
ATOM 534 C C . ALA A 1 68 ? 11.632 -1.715 16.221 1.00 12.97 60 ALA A C 1
ATOM 535 O O . ALA A 1 68 ? 12.607 -2.125 15.575 1.00 13.66 60 ALA A O 1
ATOM 537 N N . GLY A 1 69 ? 11.583 -0.488 16.745 1.00 13.79 61 GLY A N 1
ATOM 538 C CA . GLY A 1 69 ? 12.704 0.423 16.601 1.00 13.00 61 GLY A CA 1
ATOM 539 C C . GLY A 1 69 ? 13.920 -0.044 17.380 1.00 13.82 61 GLY A C 1
ATOM 540 O O . GLY A 1 69 ? 15.059 0.062 16.903 1.00 14.11 61 GLY A O 1
ATOM 541 N N . LEU A 1 70 ? 13.702 -0.574 18.589 1.00 13.80 62 LEU A N 1
ATOM 542 C CA . LEU A 1 70 ? 14.803 -1.129 19.363 1.00 13.98 62 LEU A CA 1
ATOM 543 C C . LEU A 1 70 ? 15.439 -2.323 18.652 1.00 13.09 62 LEU A C 1
ATOM 544 O O . LEU A 1 70 ? 16.669 -2.431 18.590 1.00 13.98 62 LEU A O 1
ATOM 549 N N . LEU A 1 71 ? 14.622 -3.218 18.090 1.00 13.16 63 LEU A N 1
ATOM 550 C CA . LEU A 1 71 ? 15.158 -4.324 17.309 1.00 13.82 63 LEU A CA 1
ATOM 551 C C . LEU A 1 71 ? 15.961 -3.821 16.117 1.00 14.39 63 LEU A C 1
ATOM 552 O O . LEU A 1 71 ? 17.045 -4.344 15.837 1.00 13.92 63 LEU A O 1
ATOM 557 N N . ALA A 1 72 ? 15.441 -2.816 15.397 1.00 13.36 64 ALA A N 1
ATOM 558 C CA . ALA A 1 72 ? 16.130 -2.299 14.214 1.00 13.70 64 ALA A CA 1
ATOM 559 C C . ALA A 1 72 ? 17.475 -1.676 14.574 1.00 12.42 64 ALA A C 1
ATOM 560 O O . ALA A 1 72 ? 18.477 -1.870 13.862 1.00 13.61 64 ALA A O 1
ATOM 562 N N . GLN A 1 73 ? 17.507 -0.885 15.642 1.00 12.51 65 GLN A N 1
ATOM 563 C CA . GLN A 1 73 ? 18.747 -0.218 16.035 1.00 12.65 65 GLN A CA 1
ATOM 564 C C . GLN A 1 73 ? 19.794 -1.230 16.493 1.00 14.57 65 GLN A C 1
ATOM 565 O O . GLN A 1 73 ? 20.971 -1.135 16.109 1.00 14.59 65 GLN A O 1
ATOM 571 N N . ARG A 1 74 ? 19.384 -2.238 17.267 1.00 14.70 66 ARG A N 1
ATOM 572 C CA . ARG A 1 74 ? 20.320 -3.301 17.626 1.00 15.24 66 ARG A CA 1
ATOM 573 C C . ARG A 1 74 ? 20.798 -4.039 16.382 1.00 13.60 66 ARG A C 1
ATOM 574 O O . ARG A 1 74 ? 21.979 -4.384 16.267 1.00 14.67 66 ARG A O 1
ATOM 582 N N . ALA A 1 75 ? 19.889 -4.277 15.435 1.00 13.70 67 ALA A N 1
ATOM 583 C CA . ALA A 1 75 ? 20.240 -5.010 14.222 1.00 11.98 67 ALA A CA 1
ATOM 584 C C . ALA A 1 75 ? 21.365 -4.310 13.469 1.00 13.34 67 ALA A C 1
ATOM 585 O O . ALA A 1 75 ? 22.322 -4.953 13.010 1.00 15.20 67 ALA A O 1
ATOM 587 N N . VAL A 1 76 ? 21.240 -2.994 13.274 1.00 13.03 68 VAL A N 1
ATOM 588 C CA . VAL A 1 76 ? 22.253 -2.304 12.461 1.00 14.45 68 VAL A CA 1
ATOM 589 C C . VAL A 1 76 ? 23.550 -2.090 13.232 1.00 14.13 68 VAL A C 1
ATOM 590 O O . VAL A 1 76 ? 24.630 -2.071 12.621 1.00 15.27 68 VAL A O 1
ATOM 594 N N . GLU A 1 77 ? 23.482 -1.895 14.554 1.00 14.41 69 GLU A N 1
ATOM 595 C CA . GLU A 1 77 ? 24.700 -1.823 15.350 1.00 16.16 69 GLU A CA 1
ATOM 596 C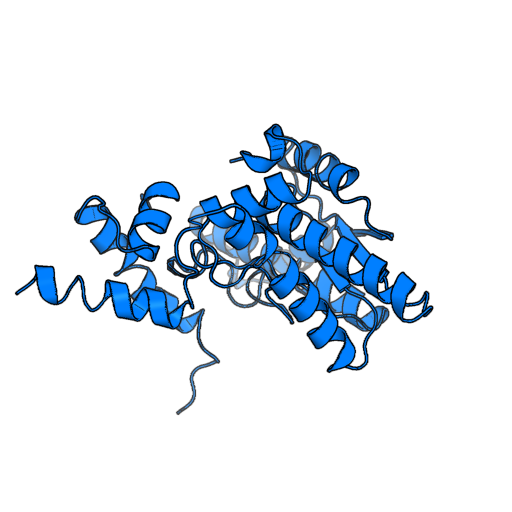 C . GLU A 1 77 ? 25.502 -3.106 15.208 1.00 14.33 69 GLU A C 1
ATOM 597 O O . GLU A 1 77 ? 26.735 -3.075 15.019 1.00 17.96 69 GLU A O 1
ATOM 603 N N . GLN A 1 78 ? 24.820 -4.251 15.286 1.00 13.92 70 GLN A N 1
ATOM 604 C CA . GLN A 1 78 ? 25.496 -5.531 15.126 1.00 15.83 70 GLN A CA 1
ATOM 605 C C . GLN A 1 78 ? 26.087 -5.674 13.731 1.00 17.60 70 GLN A C 1
ATOM 606 O O . GLN A 1 78 ? 27.217 -6.157 13.571 1.00 19.83 70 GLN A O 1
ATOM 612 N N . LEU A 1 79 ? 25.320 -5.291 12.708 1.00 15.98 71 LEU A N 1
ATOM 613 C CA . LEU A 1 79 ? 25.820 -5.362 11.340 1.00 14.30 71 LEU A CA 1
ATOM 614 C C . LEU A 1 79 ? 27.063 -4.501 11.162 1.00 16.02 71 LEU A C 1
ATOM 615 O O . LEU A 1 79 ? 28.035 -4.929 10.520 1.00 18.32 71 LEU A O 1
ATOM 620 N N . ARG A 1 80 ? 27.061 -3.282 11.710 1.00 17.42 72 ARG A N 1
ATOM 621 C CA . ARG A 1 80 ? 28.262 -2.456 11.568 1.00 16.85 72 ARG A CA 1
ATOM 622 C C . ARG A 1 80 ? 29.454 -3.094 12.259 1.00 17.86 72 ARG A C 1
ATOM 623 O O . ARG A 1 80 ? 30.562 -3.122 11.706 1.00 19.29 72 ARG A O 1
ATOM 631 N N . GLU A 1 81 ? 29.251 -3.622 13.463 1.00 19.09 73 GLU A N 1
ATOM 632 C CA . GLU A 1 81 ? 30.348 -4.261 14.181 1.00 23.03 73 GLU A CA 1
ATOM 633 C C . GLU A 1 81 ? 30.896 -5.453 13.401 1.00 22.09 73 GLU A C 1
ATOM 634 O O . GLU A 1 81 ? 32.120 -5.584 13.207 1.00 22.52 73 GLU A O 1
ATOM 640 N N . GLN A 1 82 ? 29.999 -6.313 12.898 1.00 19.34 74 GLN A N 1
ATOM 641 C CA . GLN A 1 82 ? 30.448 -7.545 12.253 1.00 20.67 74 GLN A CA 1
ATOM 642 C C . GLN A 1 82 ? 31.020 -7.291 10.865 1.00 22.34 74 GLN A C 1
ATOM 643 O O . GLN A 1 82 ? 32.062 -7.862 10.508 1.00 24.69 74 GLN A O 1
ATOM 645 N N . THR A 1 83 ? 30.356 -6.452 10.064 1.00 23.02 75 THR A N 1
ATOM 646 C CA . THR A 1 83 ? 30.771 -6.232 8.678 1.00 22.73 75 THR A CA 1
ATOM 647 C C . THR A 1 83 ? 31.778 -5.105 8.516 1.00 23.28 75 THR A C 1
ATOM 648 O O . THR A 1 83 ? 32.438 -5.034 7.469 1.00 24.16 75 THR A O 1
ATOM 652 N N . GLY A 1 84 ? 31.888 -4.208 9.495 1.00 21.86 76 GLY A N 1
ATOM 653 C CA . GLY A 1 84 ? 32.671 -3.000 9.331 1.00 22.49 76 GLY A CA 1
ATOM 654 C C . GLY A 1 84 ? 32.070 -1.971 8.399 1.00 23.61 76 GLY A C 1
ATOM 655 O O . GLY A 1 84 ? 32.677 -0.907 8.199 1.00 24.56 76 GLY A O 1
ATOM 656 N N . ASP A 1 85 ? 30.892 -2.243 7.840 1.00 22.86 77 ASP A N 1
ATOM 657 C CA . ASP A 1 85 ? 30.280 -1.398 6.821 1.00 21.22 77 ASP A CA 1
ATOM 658 C C . ASP A 1 85 ? 29.460 -0.325 7.533 1.00 21.41 77 ASP A C 1
ATOM 659 O O . ASP A 1 85 ? 28.378 -0.592 8.072 1.00 20.68 77 ASP A O 1
ATOM 664 N N . GLN A 1 86 ? 29.987 0.895 7.552 1.00 23.84 78 GLN A N 1
ATOM 665 C CA . GLN A 1 86 ? 29.344 1.974 8.282 1.00 24.03 78 GLN A CA 1
ATOM 666 C C . GLN A 1 86 ? 28.090 2.491 7.590 1.00 21.71 78 GLN A C 1
ATOM 667 O O . GLN A 1 86 ? 27.391 3.333 8.169 1.00 23.20 78 GLN A O 1
ATOM 673 N N . ALA A 1 87 ? 27.775 2.003 6.384 1.00 20.70 79 ALA A N 1
ATOM 674 C CA . ALA A 1 87 ? 26.557 2.430 5.705 1.00 21.29 79 ALA A CA 1
ATOM 675 C C . ALA A 1 87 ? 25.293 1.852 6.335 1.00 18.19 79 ALA A C 1
ATOM 676 O O . ALA A 1 87 ? 24.202 2.373 6.076 1.00 20.50 79 ALA A O 1
ATOM 678 N N . TYR A 1 88 ? 25.395 0.779 7.127 1.00 17.95 80 TYR A N 1
ATOM 679 C CA . TYR A 1 88 ? 24.204 0.251 7.794 1.00 17.21 80 TYR A CA 1
ATOM 680 C C . TYR A 1 88 ? 23.702 1.302 8.781 1.00 17.14 80 TYR A C 1
ATOM 681 O O . TYR A 1 88 ? 24.470 1.801 9.615 1.00 19.01 80 TYR A O 1
ATOM 690 N N . ARG A 1 89 ? 22.429 1.681 8.649 1.00 15.42 81 ARG A N 1
ATOM 691 C CA . ARG A 1 89 ? 21.885 2.782 9.424 1.00 15.70 81 ARG A CA 1
ATOM 692 C C . ARG A 1 89 ? 20.409 2.544 9.653 1.00 13.85 81 ARG A C 1
ATOM 693 O O . ARG A 1 89 ? 19.705 2.065 8.759 1.00 14.28 81 ARG A O 1
ATOM 701 N N . PHE A 1 90 ? 19.940 2.936 10.832 1.00 14.58 82 PHE A N 1
ATOM 702 C CA . PHE A 1 90 ? 18.519 2.972 11.142 1.00 12.69 82 PHE A CA 1
ATOM 703 C C . PHE A 1 90 ? 18.064 4.423 11.219 1.00 13.54 82 PHE A C 1
ATOM 704 O O . PHE A 1 90 ? 18.634 5.219 11.977 1.00 14.23 82 PHE A O 1
ATOM 712 N N . ILE A 1 91 ? 17.035 4.757 10.439 1.00 13.97 83 ILE A N 1
ATOM 713 C CA . ILE A 1 91 ? 16.450 6.091 10.394 1.00 14.07 83 ILE A CA 1
ATOM 714 C C . ILE A 1 91 ? 15.090 6.026 11.075 1.00 12.98 83 ILE A C 1
ATOM 715 O O . ILE A 1 91 ? 14.135 5.442 10.535 1.00 15.18 83 ILE A O 1
ATOM 720 N N . ALA A 1 92 ? 14.999 6.648 12.241 1.00 14.47 84 ALA A N 1
ATOM 721 C CA . ALA A 1 92 ? 13.724 6.808 12.917 1.00 14.18 84 ALA A CA 1
ATOM 722 C C . ALA A 1 92 ? 13.030 8.041 12.366 1.00 15.09 84 ALA A C 1
ATOM 723 O O . ALA A 1 92 ? 13.665 9.081 12.175 1.00 18.45 84 ALA A O 1
ATOM 725 N N . VAL A 1 93 ? 11.737 7.924 12.071 1.00 15.08 85 VAL A N 1
ATOM 726 C CA . VAL A 1 93 ? 10.988 9.025 11.472 1.00 16.24 85 VAL A CA 1
ATOM 727 C C . VAL A 1 93 ? 9.964 9.543 12.473 1.00 15.44 85 VAL A C 1
ATOM 728 O O . VAL A 1 93 ? 9.105 8.791 12.948 1.00 16.97 85 VAL A O 1
ATOM 732 N N . ARG A 1 94 ? 10.078 10.827 12.797 1.00 17.37 86 ARG A N 1
ATOM 733 C CA . ARG A 1 94 ? 9.131 11.529 13.646 1.00 25.10 86 ARG A CA 1
ATOM 734 C C . ARG A 1 94 ? 8.014 12.017 12.736 1.00 26.27 86 ARG A C 1
ATOM 735 O O . ARG A 1 94 ? 8.283 12.684 11.733 1.00 25.09 86 ARG A O 1
ATOM 743 N N . LEU A 1 95 ? 6.767 11.669 13.065 1.00 30.36 87 LEU A N 1
ATOM 744 C CA . LEU A 1 95 ? 5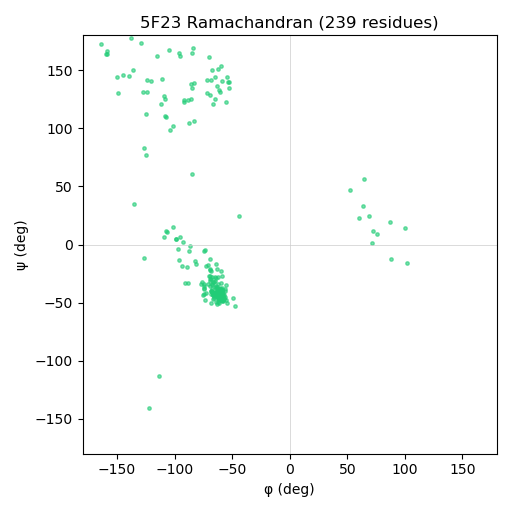.611 12.010 12.239 1.00 33.67 87 LEU A CA 1
ATOM 745 C C . LEU A 1 95 ? 4.636 12.761 13.135 1.00 43.84 87 LEU A C 1
ATOM 746 O O . LEU A 1 95 ? 3.630 12.194 13.589 1.00 44.67 87 LEU A O 1
ATOM 751 N N . PRO A 1 96 ? 4.904 14.039 13.412 1.00 49.26 88 PRO A N 1
ATOM 752 C CA . PRO A 1 96 ? 4.113 14.762 14.414 1.00 61.30 88 PRO A CA 1
ATOM 753 C C . PRO A 1 96 ? 2.652 14.886 14.009 1.00 63.03 88 PRO A C 1
ATOM 754 O O . PRO A 1 96 ? 2.328 15.167 12.854 1.00 57.22 88 PRO A O 1
ATOM 758 N N . TYR A 1 97 ? 1.770 14.644 14.977 1.00 69.46 89 TYR A N 1
ATOM 759 C CA . TYR A 1 97 ? 0.374 15.045 14.877 1.00 76.42 89 TYR A CA 1
ATOM 760 C C . TYR A 1 97 ? 0.073 15.945 16.068 1.00 88.24 89 TYR A C 1
ATOM 761 O O . TYR A 1 97 ? 0.925 16.749 16.463 1.00 94.23 89 TYR A O 1
ATOM 763 N N . GLN A 1 98 ? -1.110 15.814 16.670 1.00 91.59 90 GLN A N 1
ATOM 764 C CA . GLN A 1 98 ? -1.525 16.765 17.697 1.00 91.29 90 GLN A CA 1
ATOM 765 C C . GLN A 1 98 ? -2.142 16.082 18.914 1.00 94.65 90 GLN A C 1
ATOM 766 O O . GLN A 1 98 ? -3.057 16.628 19.539 1.00 100.18 90 GLN A O 1
ATOM 772 N N . VAL A 1 99 ? -1.652 14.900 19.273 1.00 91.24 91 VAL A N 1
ATOM 773 C CA . VAL A 1 99 ? -1.991 14.263 20.540 1.00 86.51 91 VAL A CA 1
ATOM 774 C C . VAL A 1 99 ? -0.803 14.506 21.465 1.00 84.34 91 VAL A C 1
ATOM 775 O O . VAL A 1 99 ? 0.231 13.840 21.353 1.00 85.35 91 VAL A O 1
ATOM 777 N N . GLN A 1 100 ? -0.950 15.476 22.374 1.00 80.42 92 GLN A N 1
ATOM 778 C CA . GLN A 1 100 ? 0.175 15.915 23.197 1.00 78.91 92 GLN A CA 1
ATOM 779 C C . GLN A 1 100 ? 0.789 14.757 23.975 1.00 80.47 92 GLN A C 1
ATOM 780 O O . GLN A 1 100 ? 2.016 14.674 24.110 1.00 81.95 92 GLN A O 1
ATOM 782 N N . GLN A 1 101 ? -0.045 13.855 24.498 1.00 78.33 93 GLN A N 1
ATOM 783 C CA . GLN A 1 101 ? 0.481 12.686 25.195 1.00 74.63 93 GLN A CA 1
ATOM 784 C C . GLN A 1 101 ? 1.321 11.825 24.261 1.00 71.18 93 GLN A C 1
ATOM 785 O O . GLN A 1 101 ? 2.382 11.325 24.652 1.00 70.40 93 GLN A O 1
ATOM 787 N N . ASP A 1 102 ? 0.866 11.647 23.017 1.00 68.72 94 ASP A N 1
ATOM 788 C CA . ASP A 1 102 ? 1.638 10.863 22.059 1.00 66.31 94 ASP A CA 1
ATOM 789 C C . ASP A 1 102 ? 2.966 11.533 21.738 1.00 58.27 94 ASP A C 1
ATOM 790 O O . ASP A 1 102 ? 3.980 10.851 21.557 1.00 56.76 94 ASP A O 1
ATOM 795 N N . GLU A 1 103 ? 2.982 12.867 21.669 1.00 52.36 95 GLU A N 1
ATOM 796 C CA . GLU A 1 103 ? 4.199 13.571 21.273 1.00 48.36 95 GLU A CA 1
ATOM 797 C C . GLU A 1 103 ? 5.248 13.544 22.383 1.00 42.07 95 GLU A C 1
ATOM 798 O O . GLU A 1 103 ? 6.443 13.356 22.113 1.00 36.68 95 GLU A O 1
ATOM 804 N N . ALA A 1 104 ? 4.827 13.733 23.635 1.00 39.60 96 ALA A N 1
ATOM 805 C CA . ALA A 1 104 ? 5.730 13.472 24.751 1.00 38.52 96 ALA A CA 1
ATOM 806 C C . ALA A 1 104 ? 6.216 12.030 24.722 1.00 36.53 96 ALA A C 1
ATOM 807 O O . ALA A 1 104 ? 7.404 11.758 24.946 1.00 34.21 96 ALA A O 1
ATOM 809 N N . ASP A 1 105 ? 5.313 11.090 24.429 1.00 34.83 97 ASP A N 1
ATOM 810 C CA . ASP A 1 105 ? 5.713 9.688 24.369 1.00 33.60 97 ASP A CA 1
ATOM 811 C C . ASP A 1 105 ? 6.608 9.417 23.168 1.00 27.09 97 ASP A C 1
ATOM 812 O O . ASP A 1 105 ? 7.519 8.585 23.250 1.00 26.05 97 ASP A O 1
ATOM 817 N N . ALA A 1 106 ? 6.358 10.096 22.042 1.00 24.20 98 ALA A N 1
ATOM 818 C CA . ALA A 1 106 ? 7.238 9.967 20.884 1.00 23.48 98 ALA A CA 1
ATOM 819 C C . ALA A 1 106 ? 8.657 10.420 21.220 1.00 21.48 98 ALA A C 1
ATOM 820 O O . ALA A 1 106 ? 9.637 9.758 20.838 1.00 20.65 98 ALA A O 1
ATOM 822 N N . GLN A 1 107 ? 8.787 11.554 21.913 1.00 22.41 99 GLN A N 1
ATOM 823 C CA . GLN A 1 107 ? 10.114 12.024 22.316 1.00 24.27 99 GLN A CA 1
ATOM 824 C C . GLN A 1 107 ? 10.785 11.038 23.261 1.00 23.70 99 GLN A C 1
ATOM 825 O O . GLN A 1 107 ? 11.986 10.762 23.137 1.00 22.81 99 GLN A O 1
ATOM 831 N N . ALA A 1 108 ? 10.025 10.516 24.227 1.00 21.65 100 ALA A N 1
ATOM 832 C CA . ALA A 1 108 ? 10.561 9.531 25.161 1.00 22.10 100 ALA A CA 1
ATOM 833 C C . ALA A 1 108 ? 10.959 8.246 24.443 1.00 20.82 100 ALA A C 1
ATOM 834 O O . ALA A 1 108 ? 11.968 7.619 24.799 1.00 20.55 100 ALA A O 1
ATOM 836 N N . SER A 1 109 ? 10.175 7.838 23.429 1.00 18.51 101 SER A N 1
ATOM 837 C CA A SER A 1 109 ? 10.524 6.649 22.654 0.43 19.04 101 SER A CA 1
ATOM 838 C CA B SER A 1 109 ? 10.511 6.654 22.646 0.57 18.27 101 SER A CA 1
ATOM 839 C C . SER A 1 109 ? 11.818 6.856 21.888 1.00 19.57 101 SER A C 1
ATOM 840 O O . SER A 1 109 ? 12.687 5.966 21.861 1.00 17.80 101 SER A O 1
ATOM 845 N N . LEU A 1 110 ? 11.966 8.020 21.257 1.00 18.72 102 LEU A N 1
ATOM 846 C CA . LEU A 1 110 ? 13.201 8.312 20.545 1.00 20.06 102 LEU A CA 1
ATOM 847 C C . LEU A 1 110 ? 14.383 8.322 21.495 1.00 19.12 102 LEU A C 1
ATOM 848 O O . LEU A 1 110 ? 15.461 7.825 21.148 1.00 20.14 102 LEU A O 1
ATOM 853 N N . ALA A 1 111 ? 14.202 8.877 22.702 1.00 18.56 103 ALA A N 1
ATOM 854 C CA . ALA A 1 111 ? 15.305 8.877 23.651 1.00 17.78 103 ALA A CA 1
ATOM 855 C C . ALA A 1 111 ? 15.662 7.459 24.074 1.00 18.90 103 ALA A C 1
ATOM 856 O O . ALA A 1 111 ? 16.817 7.180 24.405 1.00 23.11 103 ALA A O 1
ATOM 858 N N . THR A 1 112 ? 14.694 6.549 24.040 1.00 19.08 104 THR A N 1
ATOM 859 C CA . THR A 1 112 ? 14.955 5.155 24.385 1.00 18.47 104 THR A CA 1
ATOM 860 C C . THR A 1 112 ? 15.724 4.438 23.280 1.00 19.26 104 THR A C 1
ATOM 861 O O . THR A 1 112 ? 16.655 3.667 23.557 1.00 20.09 104 THR A O 1
ATOM 865 N N . ILE A 1 113 ? 15.342 4.671 22.021 1.00 18.43 105 ILE A N 1
ATOM 866 C CA . ILE A 1 113 ? 15.932 3.938 20.905 1.00 17.87 105 ILE A CA 1
ATOM 867 C C . ILE A 1 113 ? 17.345 4.424 20.615 1.00 19.67 105 ILE A C 1
ATOM 868 O O . ILE A 1 113 ? 18.234 3.625 20.294 1.00 20.88 105 ILE A O 1
ATOM 873 N N . ARG A 1 114 ? 17.572 5.730 20.721 1.00 20.40 106 ARG A N 1
ATOM 874 C CA A ARG A 1 114 ? 18.847 6.340 20.341 0.49 20.36 106 ARG A CA 1
ATOM 875 C CA B ARG A 1 114 ? 18.830 6.365 20.331 0.51 22.37 106 ARG A CA 1
ATOM 876 C C . ARG A 1 114 ? 19.227 5.925 18.920 1.00 20.50 106 ARG A C 1
ATOM 877 O O . ARG A 1 114 ? 20.311 5.385 18.670 1.00 20.99 106 ARG A O 1
ATOM 892 N N . ALA A 1 115 ? 18.302 6.167 17.988 1.00 19.60 107 ALA A N 1
ATOM 893 C CA . ALA A 1 115 ? 18.492 5.767 16.604 1.00 17.74 107 ALA A CA 1
ATOM 894 C C . ALA A 1 115 ? 19.684 6.482 15.995 1.00 16.65 107 ALA A C 1
ATOM 895 O O . ALA A 1 115 ? 19.994 7.617 16.350 1.00 18.15 107 ALA A O 1
ATOM 897 N N . ASP A 1 116 ? 20.322 5.817 15.030 1.00 17.60 108 ASP A N 1
ATOM 898 C CA . ASP A 1 116 ? 21.432 6.435 14.305 1.00 17.18 108 ASP A CA 1
ATOM 899 C C . ASP A 1 116 ? 21.052 7.818 13.810 1.00 17.34 108 ASP A C 1
ATOM 900 O O . ASP A 1 116 ? 21.838 8.770 13.910 1.00 18.15 108 ASP A O 1
ATOM 905 N N . GLU A 1 117 ? 19.855 7.925 13.214 1.00 18.65 109 GLU A N 1
ATOM 906 C CA . GLU A 1 117 ? 19.386 9.145 12.577 1.00 17.52 109 GLU A CA 1
ATOM 907 C C . GLU A 1 117 ? 17.917 9.339 12.897 1.00 17.54 109 GLU A C 1
ATOM 908 O O . GLU A 1 117 ? 17.170 8.364 13.021 1.00 18.38 109 GLU A O 1
ATOM 914 N N . GLU A 1 118 ? 17.523 10.603 13.050 1.00 17.46 110 GLU A N 1
ATOM 915 C CA . GLU A 1 118 ? 16.125 10.983 13.219 1.00 17.76 110 GLU A CA 1
ATOM 916 C C . GLU A 1 118 ? 15.755 11.988 12.146 1.00 17.08 110 GLU A C 1
ATOM 917 O O . GLU A 1 118 ? 16.489 12.951 11.913 1.00 22.65 110 GLU A O 1
ATOM 923 N N . GLN A 1 119 ? 14.634 11.746 11.465 1.00 16.48 111 GLN A N 1
ATOM 924 C CA . GLN A 1 119 ? 14.081 12.686 10.504 1.00 16.09 111 GLN A CA 1
ATOM 925 C C . GLN A 1 119 ? 12.650 13.006 10.910 1.00 17.30 111 GLN A C 1
ATOM 926 O O . GLN A 1 119 ? 11.913 12.129 11.371 1.00 22.53 111 GLN A O 1
ATOM 932 N N . THR A 1 120 ? 12.266 14.266 10.752 1.00 18.85 112 THR A N 1
ATOM 933 C CA . THR A 1 120 ? 10.916 14.724 11.073 1.00 18.42 112 THR A CA 1
ATOM 934 C C . THR A 1 120 ? 10.171 15.033 9.784 1.00 16.81 112 THR A C 1
ATOM 935 O O . THR A 1 120 ? 10.662 15.790 8.939 1.00 19.50 112 THR A O 1
ATOM 939 N N . VAL A 1 121 ? 8.983 14.455 9.629 1.00 18.07 113 VAL A N 1
ATOM 940 C CA . VAL A 1 121 ? 8.164 14.695 8.447 1.00 18.94 113 VAL A CA 1
ATOM 941 C C . VAL A 1 121 ? 6.799 15.180 8.910 1.00 19.24 113 VAL A C 1
ATOM 942 O O . VAL A 1 121 ? 6.033 14.418 9.513 1.00 22.37 113 VAL A O 1
ATOM 946 N N . ASN A 1 122 ? 6.497 16.438 8.628 1.00 20.73 114 ASN A N 1
ATOM 947 C CA . ASN A 1 122 ? 5.158 16.971 8.836 1.00 20.89 114 ASN A CA 1
ATOM 948 C C . ASN A 1 122 ? 4.289 16.607 7.634 1.00 21.34 114 ASN A C 1
ATOM 949 O O . ASN A 1 122 ? 4.426 17.209 6.561 1.00 20.19 114 ASN A O 1
ATOM 954 N N . ILE A 1 123 ? 3.366 15.647 7.813 1.00 18.81 115 ILE A N 1
ATOM 955 C CA . ILE A 1 123 ? 2.516 15.243 6.699 1.00 19.16 115 ILE A CA 1
ATOM 956 C C . ILE A 1 123 ? 1.267 16.098 6.588 1.00 22.04 115 ILE A C 1
ATOM 957 O O . ILE A 1 123 ? 0.491 15.919 5.634 1.00 20.91 115 ILE A O 1
ATOM 962 N N . GLY A 1 124 ? 1.035 17.006 7.539 1.00 21.87 116 GLY A N 1
ATOM 963 C CA . GLY A 1 124 ? -0.127 17.873 7.530 1.00 22.00 116 GLY A CA 1
ATOM 964 C C . GLY A 1 124 ? -0.389 18.548 6.198 1.00 21.27 116 GLY A C 1
ATOM 965 O O . GLY A 1 124 ? -1.496 18.471 5.654 1.00 21.73 116 GLY A O 1
ATOM 966 N N . PRO A 1 125 ? 0.616 19.230 5.639 1.00 20.25 117 PRO A N 1
ATOM 967 C CA . PRO A 1 125 ? 0.370 19.937 4.365 1.00 22.59 117 PRO A CA 1
ATOM 968 C C . PRO A 1 125 ? -0.022 19.011 3.223 1.00 21.69 117 PRO A C 1
ATOM 969 O O . PRO A 1 125 ? -0.907 19.360 2.424 1.00 20.57 117 PRO A O 1
ATOM 973 N N . SER A 1 126 ? 0.581 17.824 3.145 1.00 21.88 118 SER A N 1
ATOM 974 C CA . SER A 1 126 ? 0.231 16.869 2.096 1.00 18.88 118 SER A CA 1
ATOM 975 C C . SER A 1 126 ? -1.182 16.310 2.286 1.00 19.47 118 SER A C 1
ATOM 976 O O . SER A 1 126 ? -1.921 16.140 1.309 1.00 19.99 118 SER A O 1
ATOM 979 N N . VAL A 1 127 ? -1.569 16.020 3.534 1.00 19.17 119 VAL A N 1
ATOM 980 C CA . VAL A 1 127 ? -2.915 15.525 3.826 1.00 16.62 119 VAL A CA 1
ATOM 981 C C . VAL A 1 127 ? -3.964 16.577 3.470 1.00 19.04 119 VAL A C 1
ATOM 982 O O . VAL A 1 127 ? -4.964 16.290 2.796 1.00 20.02 119 VAL A O 1
ATOM 986 N N . LYS A 1 128 ? -3.755 17.810 3.932 1.00 19.51 120 LYS A N 1
ATOM 987 C CA . LYS A 1 128 ? -4.690 18.894 3.651 1.00 19.51 120 LYS A CA 1
ATOM 988 C C . LYS A 1 128 ? -4.788 19.153 2.156 1.00 20.03 120 LYS A C 1
ATOM 989 O O . LYS A 1 128 ? -5.892 19.326 1.619 1.00 21.92 120 LYS A O 1
ATOM 995 N N . ALA A 1 129 ? -3.642 19.141 1.462 1.00 21.87 121 ALA A N 1
ATOM 996 C CA . ALA A 1 129 ? -3.625 19.463 0.042 1.00 21.13 121 ALA A CA 1
ATOM 997 C C . ALA A 1 129 ? -4.298 18.382 -0.787 1.00 20.13 121 ALA A C 1
ATOM 998 O O . ALA A 1 129 ? -4.859 18.685 -1.849 1.00 20.96 121 ALA A O 1
ATOM 1000 N N . LEU A 1 130 ? -4.257 17.125 -0.327 1.00 20.72 122 LEU A N 1
ATOM 1001 C CA . LEU A 1 130 ? -5.012 16.069 -0.993 1.00 18.99 122 LEU A CA 1
ATOM 1002 C C . LEU A 1 130 ? -6.501 16.203 -0.698 1.00 18.54 122 LEU A C 1
ATOM 1003 O O . LEU A 1 130 ? -7.337 16.144 -1.613 1.00 18.57 122 LEU A O 1
ATOM 1008 N N . ALA A 1 131 ? -6.848 16.385 0.582 1.00 17.74 123 ALA A N 1
ATOM 1009 C CA . ALA A 1 131 ? -8.256 16.413 0.969 1.00 19.81 123 ALA A CA 1
ATOM 1010 C C . ALA A 1 131 ? -8.997 17.526 0.245 1.00 20.76 123 ALA A C 1
ATOM 1011 O O . ALA A 1 131 ? -10.147 17.345 -0.178 1.00 21.99 123 ALA A O 1
ATOM 1013 N N . GLU A 1 132 ? -8.342 18.675 0.071 1.00 23.81 124 GLU A N 1
ATOM 1014 C CA . GLU A 1 132 ? -8.936 19.818 -0.612 1.00 26.25 124 GLU A CA 1
ATOM 1015 C C . GLU A 1 132 ? -9.263 19.528 -2.070 1.00 23.49 124 GLU A C 1
ATOM 1016 O O . GLU A 1 132 ? -10.082 20.243 -2.661 1.00 24.71 124 GLU A O 1
ATOM 1022 N N . GLN A 1 133 ? -8.630 18.514 -2.662 1.00 21.91 125 GLN A N 1
ATOM 1023 C CA . GLN A 1 133 ? -8.839 18.149 -4.054 1.00 19.34 125 GLN A CA 1
ATOM 1024 C C . GLN A 1 133 ? -9.801 16.979 -4.233 1.00 20.00 125 GLN A C 1
ATOM 1025 O O . GLN A 1 133 ? -9.995 16.527 -5.367 1.00 22.10 125 GLN A O 1
ATOM 1031 N N . LEU A 1 134 ? -10.416 16.485 -3.157 1.00 17.96 126 LEU A N 1
ATOM 1032 C CA . LEU A 1 134 ? -11.315 15.332 -3.232 1.00 17.87 126 LEU A CA 1
ATOM 1033 C C . LEU A 1 134 ? -12.762 15.822 -3.126 1.00 18.17 126 LEU A C 1
ATOM 1034 O O . LEU A 1 134 ? -13.271 16.065 -2.028 1.00 20.14 126 LEU A O 1
ATOM 1039 N N . GLU A 1 135 ? -13.442 15.958 -4.263 1.00 18.95 127 GLU A N 1
ATOM 1040 C CA . GLU A 1 135 ? -14.860 16.307 -4.197 1.00 20.57 127 GLU A CA 1
ATOM 1041 C C . GLU A 1 135 ? -15.661 15.278 -3.409 1.00 20.61 127 GLU A C 1
ATOM 1042 O O . GLU A 1 135 ? -16.691 15.622 -2.808 1.00 21.82 127 GLU A O 1
ATOM 1048 N N . ALA A 1 136 ? -15.202 14.024 -3.367 1.00 18.82 128 ALA A N 1
ATOM 1049 C CA . ALA A 1 136 ? -15.927 13.001 -2.628 1.00 18.79 128 ALA A CA 1
ATOM 1050 C C . ALA A 1 136 ? -15.986 13.278 -1.129 1.00 19.86 128 ALA A C 1
ATOM 1051 O O . ALA A 1 136 ? -16.806 12.664 -0.440 1.00 20.07 128 ALA A O 1
ATOM 1053 N N . LEU A 1 137 ? -15.139 14.170 -0.605 1.00 19.20 129 LEU A N 1
ATOM 1054 C CA . LEU A 1 137 ? -15.207 14.540 0.801 1.00 20.62 129 LEU A CA 1
ATOM 1055 C C . LEU A 1 137 ? -16.272 15.587 1.078 1.00 22.71 129 LEU A C 1
ATOM 1056 O O . LEU A 1 137 ? -16.668 15.756 2.239 1.00 27.24 129 LEU A O 1
ATOM 1061 N N . GLU A 1 138 ? -16.760 16.270 0.046 1.00 24.51 130 GLU A N 1
ATOM 1062 C CA . GLU A 1 138 ? -17.751 17.319 0.240 1.00 30.35 130 GLU A CA 1
ATOM 1063 C C . GLU A 1 138 ? -19.083 16.719 0.667 1.00 31.66 130 GLU A C 1
ATOM 1064 O O . GLU A 1 138 ? -19.596 15.800 0.024 1.00 33.97 130 GLU A O 1
ATOM 1070 N N . GLY A 1 139 ? -19.643 17.245 1.751 1.00 30.26 131 GLY A N 1
ATOM 1071 C CA . GLY A 1 139 ? -20.923 16.777 2.239 1.00 30.61 131 GLY A CA 1
ATOM 1072 C C . GLY A 1 139 ? -20.912 15.447 2.955 1.00 29.80 131 GLY A C 1
ATOM 1073 O O . GLY A 1 139 ? -21.992 14.916 3.246 1.00 32.71 131 GLY A O 1
ATOM 1074 N N . LEU A 1 140 ? -19.739 14.884 3.248 1.00 26.61 132 LEU A N 1
ATOM 1075 C CA . LEU A 1 140 ? -19.684 13.617 3.966 1.00 26.01 132 LEU A CA 1
ATOM 1076 C C . LEU A 1 140 ? -20.158 13.792 5.398 1.00 25.34 132 LEU A C 1
ATOM 1077 O O . LEU A 1 140 ? -19.838 14.791 6.044 1.00 27.54 132 LEU A O 1
ATOM 1082 N N . GLU A 1 141 ? -20.884 12.799 5.904 1.00 24.12 133 GLU A N 1
ATOM 1083 C CA . GLU A 1 141 ? -21.211 12.769 7.324 1.00 25.20 133 GLU A CA 1
ATOM 1084 C C . GLU A 1 141 ? -19.932 12.913 8.144 1.00 25.14 133 GLU A C 1
ATOM 1085 O O . GLU A 1 141 ? -18.894 12.347 7.771 1.00 24.02 133 GLU A O 1
ATOM 1091 N N . PRO A 1 142 ? -19.961 13.669 9.243 1.00 24.12 134 PRO A N 1
ATOM 1092 C CA . PRO A 1 142 ? -18.703 13.964 9.959 1.00 24.90 134 PRO A CA 1
ATOM 1093 C C . PRO A 1 142 ? -17.973 12.737 10.471 1.00 23.89 134 PRO A C 1
ATOM 1094 O O . PRO A 1 142 ? -16.737 12.684 10.383 1.00 23.63 134 PRO A O 1
ATOM 1098 N N . ALA A 1 143 ? -18.688 11.734 10.988 1.00 24.84 135 ALA A N 1
ATOM 1099 C CA . ALA A 1 143 ? -17.997 10.548 11.489 1.00 24.10 135 ALA A CA 1
ATOM 1100 C C . ALA A 1 143 ? -17.302 9.794 10.361 1.00 23.57 135 ALA A C 1
ATOM 1101 O O . ALA A 1 143 ? -16.164 9.334 10.524 1.00 23.05 135 ALA A O 1
ATOM 1103 N N . LYS A 1 144 ? -17.966 9.667 9.212 1.00 21.95 136 LYS A N 1
ATOM 1104 C CA . LYS A 1 144 ? -17.345 9.021 8.063 1.00 20.74 136 LYS A CA 1
ATOM 1105 C C . LYS A 1 144 ? -16.186 9.851 7.537 1.00 19.97 136 LYS A C 1
ATOM 1106 O O . LYS A 1 144 ? -15.138 9.299 7.177 1.00 20.96 136 LYS A O 1
ATOM 1108 N N . SER A 1 145 ? -16.357 11.177 7.479 1.00 19.39 137 SER A N 1
ATOM 1109 C CA . SER A 1 145 ? -15.274 12.043 7.025 1.00 20.22 137 SER A CA 1
ATOM 1110 C C . SER A 1 145 ? -14.032 11.881 7.898 1.00 19.14 137 SER A C 1
ATOM 1111 O O . SER A 1 145 ? -12.903 11.785 7.383 1.00 18.34 137 SER A O 1
ATOM 1114 N N . ASP A 1 146 ? -14.214 11.850 9.222 1.00 18.52 138 ASP A N 1
ATOM 1115 C CA . ASP A 1 146 ? -13.067 11.697 10.116 1.00 18.93 138 ASP A CA 1
ATOM 1116 C C . ASP A 1 146 ? -12.333 10.381 9.870 1.00 18.64 138 ASP A C 1
ATOM 1117 O O . ASP A 1 146 ? -11.097 10.342 9.911 1.00 20.79 138 ASP A O 1
ATOM 1122 N N . PHE A 1 147 ? -13.066 9.290 9.603 1.00 19.24 139 PHE A N 1
ATOM 1123 C CA . PHE A 1 147 ? -12.385 8.033 9.293 1.00 20.06 139 PHE A CA 1
ATOM 1124 C C . PHE A 1 147 ? -11.657 8.105 7.956 1.00 16.20 139 PHE A C 1
ATOM 1125 O O . PHE A 1 147 ? -10.541 7.596 7.839 1.00 16.90 139 PHE A O 1
ATOM 1133 N N . VAL A 1 148 ? -12.279 8.688 6.926 1.00 15.86 140 VAL A N 1
ATOM 1134 C CA . VAL A 1 148 ? -11.600 8.817 5.630 1.00 15.19 140 VAL A CA 1
ATOM 1135 C C . VAL A 1 148 ? -10.312 9.607 5.794 1.00 13.61 140 VAL A C 1
ATOM 1136 O O . VAL A 1 148 ? -9.250 9.219 5.278 1.00 15.88 140 VAL A O 1
ATOM 1140 N N . ILE A 1 149 ? -10.388 10.727 6.517 1.00 13.38 141 ILE A N 1
ATOM 1141 C CA . ILE A 1 149 ? -9.201 11.569 6.683 1.00 15.11 141 ILE A CA 1
ATOM 1142 C C . ILE A 1 149 ? -8.158 10.851 7.528 1.00 15.74 141 ILE A C 1
ATOM 1143 O O . ILE A 1 149 ? -6.952 10.912 7.235 1.00 15.60 141 ILE A O 1
ATOM 1148 N N . GLY A 1 150 ? -8.596 10.119 8.558 1.00 14.96 142 GLY A N 1
ATOM 1149 C CA . GLY A 1 150 ? -7.646 9.350 9.350 1.00 15.67 142 GLY A CA 1
ATOM 1150 C C . GLY A 1 150 ? -6.909 8.305 8.532 1.00 15.01 142 GLY A C 1
ATOM 1151 O O . GLY A 1 150 ? -5.722 8.068 8.735 1.00 15.16 142 GLY A O 1
ATOM 1152 N N . ASN A 1 151 ? -7.599 7.678 7.586 1.00 14.27 143 ASN A N 1
ATOM 1153 C CA . ASN A 1 151 ? -6.933 6.704 6.726 1.00 14.56 143 ASN A CA 1
ATOM 1154 C C . ASN A 1 151 ? -6.036 7.375 5.692 1.00 13.79 143 ASN A C 1
ATOM 1155 O O . ASN A 1 151 ? -4.977 6.818 5.369 1.00 13.69 143 ASN A O 1
ATOM 1160 N N . ILE A 1 152 ? -6.413 8.562 5.180 1.00 12.04 144 ILE A N 1
ATOM 1161 C CA . ILE A 1 152 ? -5.476 9.340 4.366 1.00 12.75 144 ILE A CA 1
ATOM 1162 C C . ILE A 1 152 ? -4.186 9.586 5.137 1.00 11.99 144 ILE A C 1
ATOM 1163 O O . ILE A 1 152 ? -3.082 9.398 4.606 1.00 14.57 144 ILE A O 1
ATOM 1168 N N . LYS A 1 153 ? -4.298 10.026 6.395 1.00 14.20 145 LYS A N 1
ATOM 1169 C CA . LYS A 1 153 ? -3.101 10.287 7.205 1.00 14.87 145 LYS A CA 1
ATOM 1170 C C . LYS A 1 153 ? -2.230 9.046 7.333 1.00 14.32 145 LYS A C 1
ATOM 1171 O O . LYS A 1 153 ? -1.008 9.113 7.141 1.00 15.24 145 LYS A O 1
ATOM 1177 N N . ALA A 1 154 ? -2.836 7.904 7.665 1.00 13.00 146 ALA A N 1
ATOM 1178 C CA . ALA A 1 154 ? -2.071 6.667 7.794 1.00 14.09 146 ALA A CA 1
ATOM 1179 C C . ALA A 1 154 ? -1.366 6.312 6.490 1.00 13.83 146 ALA A C 1
ATOM 1180 O O . ALA A 1 154 ? -0.212 5.855 6.495 1.00 14.24 146 ALA A O 1
ATOM 1182 N N . ARG A 1 155 ? -2.035 6.538 5.356 1.00 13.94 147 ARG A N 1
ATOM 1183 C CA . ARG A 1 155 ? -1.422 6.183 4.074 1.00 11.95 147 ARG A CA 1
ATOM 1184 C C . ARG A 1 155 ? -0.331 7.165 3.689 1.00 11.53 147 ARG A C 1
ATOM 1185 O O . ARG A 1 155 ? 0.711 6.746 3.162 1.00 13.56 147 ARG A O 1
ATOM 1193 N N . ILE A 1 156 ? -0.499 8.455 3.995 1.00 13.64 148 ILE A N 1
ATOM 1194 C CA A ILE A 1 156 ? 0.574 9.381 3.647 0.61 12.61 148 ILE A CA 1
ATOM 1195 C CA B ILE A 1 156 ? 0.546 9.442 3.707 0.39 14.19 148 ILE A CA 1
ATOM 1196 C C . ILE A 1 156 ? 1.775 9.198 4.576 1.00 13.92 148 ILE A C 1
ATOM 1197 O O . ILE A 1 156 ? 2.912 9.394 4.140 1.00 13.62 148 ILE A O 1
ATOM 1206 N N . ARG A 1 157 ? 1.564 8.754 5.823 1.00 12.71 149 ARG A N 1
ATOM 1207 C CA A ARG A 1 157 ? 2.710 8.351 6.639 0.59 13.11 149 ARG A CA 1
ATOM 1208 C CA B ARG A 1 157 ? 2.709 8.349 6.641 0.41 13.60 149 ARG A CA 1
ATOM 1209 C C . ARG A 1 157 ? 3.484 7.226 5.968 1.00 12.30 149 ARG A C 1
ATOM 1210 O O . ARG A 1 157 ? 4.724 7.213 5.995 1.00 13.39 149 ARG A O 1
ATOM 1225 N N . MET A 1 158 ? 2.772 6.264 5.369 1.00 12.50 150 MET A N 1
ATOM 1226 C CA . MET A 1 158 ? 3.424 5.201 4.610 1.00 12.24 150 MET A CA 1
ATOM 1227 C C . MET A 1 158 ? 4.202 5.781 3.426 1.00 12.95 150 MET A C 1
ATOM 1228 O O . MET A 1 158 ? 5.373 5.421 3.202 1.00 13.25 150 MET A O 1
ATOM 1233 N N . VAL A 1 159 ? 3.591 6.712 2.683 1.00 12.10 151 VAL A N 1
ATOM 1234 C CA . VAL A 1 159 ? 4.265 7.297 1.524 1.00 12.71 151 VAL A CA 1
ATOM 1235 C C . VAL A 1 159 ? 5.571 7.962 1.948 1.00 13.27 151 VAL A C 1
ATOM 1236 O O . VAL A 1 159 ? 6.598 7.835 1.268 1.00 13.58 151 VAL A O 1
ATOM 1240 N N . ALA A 1 160 ? 5.546 8.692 3.065 1.00 12.84 152 ALA A N 1
ATOM 1241 C CA . ALA A 1 160 ? 6.735 9.391 3.541 1.00 13.10 152 ALA A CA 1
ATOM 1242 C C . ALA A 1 160 ? 7.849 8.411 3.883 1.00 11.62 152 ALA A C 1
ATOM 1243 O O . ALA A 1 160 ? 9.018 8.636 3.539 1.00 14.62 152 ALA A O 1
ATOM 1245 N N . GLN A 1 161 ? 7.518 7.335 4.600 1.00 12.44 153 GLN A N 1
ATOM 1246 C CA . GLN A 1 161 ? 8.539 6.352 4.957 1.00 12.38 153 GLN A CA 1
ATOM 1247 C C . GLN A 1 161 ? 9.109 5.665 3.718 1.00 12.02 153 GLN A C 1
ATOM 1248 O O . GLN A 1 161 ? 10.324 5.442 3.631 1.00 12.79 153 GLN A O 1
ATOM 1254 N N . TYR A 1 162 ? 8.253 5.331 2.743 1.00 11.69 154 TYR A N 1
ATOM 1255 C CA . TYR A 1 162 ? 8.755 4.722 1.508 1.00 11.55 154 TYR A CA 1
ATOM 1256 C C . TYR A 1 162 ? 9.612 5.689 0.703 1.00 11.92 154 TYR A C 1
ATOM 1257 O O . TYR A 1 162 ? 10.581 5.256 0.061 1.00 13.75 154 TYR A O 1
ATOM 1266 N N . ALA A 1 163 ? 9.317 6.995 0.760 1.00 12.80 155 ALA A N 1
ATOM 1267 C CA . ALA A 1 163 ? 10.165 7.964 0.069 1.00 12.85 155 ALA A CA 1
ATOM 1268 C C . ALA A 1 163 ? 11.552 8.025 0.699 1.00 13.64 155 ALA A C 1
ATOM 1269 O O . ALA A 1 163 ? 12.560 8.099 -0.017 1.00 14.77 155 ALA A O 1
ATOM 1271 N N . ILE A 1 164 ? 11.620 8.026 2.036 1.00 13.75 156 ILE A N 1
ATOM 1272 C CA . ILE A 1 164 ? 12.917 8.053 2.720 1.00 12.63 156 ILE A CA 1
ATOM 1273 C C . ILE A 1 164 ? 13.688 6.784 2.411 1.00 11.75 156 ILE A C 1
ATOM 1274 O O . ILE A 1 164 ? 14.891 6.821 2.109 1.00 13.66 156 ILE A O 1
ATOM 1279 N N . ALA A 1 165 ? 13.008 5.636 2.456 1.00 12.58 157 ALA A N 1
ATOM 1280 C CA . ALA A 1 165 ? 13.657 4.377 2.113 1.00 14.11 157 ALA A CA 1
ATOM 1281 C C . ALA A 1 165 ? 14.152 4.387 0.674 1.00 13.98 157 ALA A C 1
ATOM 1282 O O . ALA A 1 165 ? 15.246 3.902 0.390 1.00 15.24 157 ALA A O 1
ATOM 1284 N N . GLY A 1 166 ? 13.358 4.926 -0.251 1.00 13.54 158 GLY A N 1
ATOM 1285 C CA . GLY A 1 166 ? 13.810 4.994 -1.637 1.00 14.20 158 GLY A CA 1
ATOM 1286 C C . GLY A 1 166 ? 15.019 5.898 -1.811 1.00 14.63 158 GLY A C 1
ATOM 1287 O O . GLY A 1 166 ? 15.966 5.561 -2.538 1.00 17.18 158 GLY A O 1
ATOM 1288 N N . ALA A 1 167 ? 15.018 7.045 -1.132 1.00 14.21 159 ALA A N 1
ATOM 1289 C CA . ALA A 1 167 ? 16.134 7.983 -1.241 1.00 14.42 159 ALA A CA 1
ATOM 1290 C C . ALA A 1 167 ? 17.425 7.412 -0.661 1.00 15.57 159 ALA A C 1
ATOM 1291 O O . ALA A 1 167 ? 18.525 7.728 -1.144 1.00 17.97 159 ALA A O 1
ATOM 1293 N N . ARG A 1 168 ? 17.317 6.585 0.375 1.00 14.93 160 ARG A N 1
ATOM 1294 C CA . ARG A 1 168 ? 18.469 6.128 1.144 1.00 14.39 160 ARG A CA 1
ATOM 1295 C C . ARG A 1 168 ? 18.789 4.657 0.927 1.00 16.91 160 ARG A C 1
ATOM 1296 O O . ARG A 1 168 ? 19.675 4.114 1.597 1.00 21.82 160 ARG A O 1
ATOM 1304 N N . GLY A 1 169 ? 18.108 3.995 0.011 1.00 14.79 161 GLY A N 1
ATOM 1305 C CA . GLY A 1 169 ? 18.371 2.589 -0.215 1.00 13.05 161 GLY A CA 1
ATOM 1306 C C . GLY A 1 169 ? 18.034 1.726 0.979 1.00 14.39 161 GLY A C 1
ATOM 1307 O O . GLY A 1 169 ? 18.883 1.005 1.510 1.00 17.50 161 GLY A O 1
ATOM 1308 N N . GLY A 1 170 ? 16.784 1.807 1.430 1.00 15.28 162 GLY A N 1
ATOM 1309 C CA . GLY A 1 170 ? 16.389 1.183 2.667 1.00 14.38 162 GLY A CA 1
ATOM 1310 C C . GLY A 1 170 ? 15.145 0.314 2.522 1.00 12.24 162 GLY A C 1
ATOM 1311 O O . GLY A 1 170 ? 14.508 0.259 1.464 1.00 13.65 162 GLY A O 1
ATOM 1312 N N . LEU A 1 171 ? 14.845 -0.377 3.615 1.00 12.25 163 LEU A N 1
ATOM 1313 C CA . LEU A 1 171 ? 13.622 -1.144 3.800 1.00 12.02 163 LEU A CA 1
ATOM 1314 C C . LEU A 1 171 ? 12.750 -0.477 4.853 1.00 10.89 163 LEU A C 1
ATOM 1315 O O . LEU A 1 171 ? 13.260 0.023 5.858 1.00 13.48 163 LEU A O 1
ATOM 1320 N N . VAL A 1 172 ? 11.435 -0.499 4.636 1.00 11.39 164 VAL A N 1
ATOM 1321 C CA . VAL A 1 172 ? 10.463 0.064 5.574 1.00 12.33 164 VAL A CA 1
ATOM 1322 C C . VAL A 1 172 ? 10.017 -1.032 6.534 1.00 12.36 164 VAL A C 1
ATOM 1323 O O . VAL A 1 172 ? 9.533 -2.087 6.114 1.00 11.63 164 VAL A O 1
ATOM 1327 N N . ILE A 1 173 ? 10.200 -0.788 7.827 1.00 13.17 165 ILE A N 1
ATOM 1328 C CA . ILE A 1 173 ? 9.725 -1.679 8.879 1.00 11.61 165 ILE A CA 1
ATOM 1329 C C . ILE A 1 173 ? 8.278 -1.343 9.207 1.00 12.34 165 ILE A C 1
ATOM 1330 O O . ILE A 1 173 ? 7.912 -0.171 9.311 1.00 13.88 165 ILE A O 1
ATOM 1335 N N . GLY A 1 174 ? 7.463 -2.374 9.396 1.00 12.31 166 GLY A N 1
ATOM 1336 C CA . GLY A 1 174 ? 6.120 -2.177 9.920 1.00 13.40 166 GLY A CA 1
ATOM 1337 C C . GLY A 1 174 ? 5.960 -2.822 11.276 1.00 11.19 166 GLY A C 1
ATOM 1338 O O . GLY A 1 174 ? 6.735 -3.705 11.651 1.00 14.17 166 GLY A O 1
ATOM 1339 N N . THR A 1 175 ? 4.931 -2.412 12.019 1.00 13.41 167 THR A N 1
ATOM 1340 C CA . THR A 1 175 ? 4.801 -2.830 13.409 1.00 13.52 167 THR A CA 1
ATOM 1341 C C . THR A 1 175 ? 3.707 -3.857 13.621 1.00 13.47 167 THR A C 1
ATOM 1342 O O . THR A 1 175 ? 3.347 -4.127 14.775 1.00 14.76 167 THR A O 1
ATOM 1346 N N . ASP A 1 176 ? 3.140 -4.427 12.558 1.00 13.67 168 ASP A N 1
ATOM 1347 C CA . ASP A 1 176 ? 2.052 -5.369 12.773 1.00 15.68 168 ASP A CA 1
ATOM 1348 C C . ASP A 1 176 ? 2.479 -6.553 13.639 1.00 15.56 168 ASP A C 1
ATOM 1349 O O . ASP A 1 176 ? 3.595 -7.073 13.532 1.00 15.39 168 ASP A O 1
ATOM 1354 N N . HIS A 1 177 ? 1.566 -6.970 14.514 1.00 14.78 169 HIS A N 1
ATOM 1355 C CA . HIS A 1 177 ? 1.699 -8.160 15.331 1.00 14.62 169 HIS A CA 1
ATOM 1356 C C . HIS A 1 177 ? 0.353 -8.873 15.336 1.00 14.26 169 HIS A C 1
ATOM 1357 O O . HIS A 1 177 ? -0.621 -8.397 14.743 1.00 14.85 169 HIS A O 1
ATOM 1364 N N . ALA A 1 178 ? 0.284 -10.027 16.001 1.00 14.11 170 ALA A N 1
ATOM 1365 C CA . ALA A 1 178 ? -0.894 -10.882 15.834 1.00 14.31 170 ALA A CA 1
ATOM 1366 C C . ALA A 1 178 ? -2.147 -10.272 16.451 1.00 14.82 170 ALA A C 1
ATOM 1367 O O . ALA A 1 178 ? -3.258 -10.502 15.949 1.00 14.70 170 ALA A O 1
ATOM 1369 N N . ALA A 1 179 ? -1.991 -9.494 17.525 1.00 13.92 171 ALA A N 1
ATOM 1370 C CA . ALA A 1 179 ? -3.162 -8.924 18.178 1.00 13.79 171 ALA A CA 1
ATOM 1371 C C . ALA A 1 179 ? -3.796 -7.833 17.321 1.00 15.41 171 ALA A C 1
ATOM 1372 O O . ALA A 1 179 ? -5.023 -7.668 17.336 1.00 18.19 171 ALA A O 1
ATOM 1374 N N . GLU A 1 180 ? -2.992 -7.075 16.574 1.00 13.88 172 GLU A N 1
ATOM 1375 C CA A GLU A 1 180 ? -3.582 -6.143 15.620 0.53 14.77 172 GLU A CA 1
ATOM 1376 C CA B GLU A 1 180 ? -3.532 -6.131 15.602 0.47 16.56 172 GLU A CA 1
ATOM 1377 C C . GLU A 1 180 ? -4.045 -6.856 14.363 1.00 15.68 172 GLU A C 1
ATOM 1378 O O . GLU A 1 180 ? -5.126 -6.542 13.848 1.00 16.38 172 GLU A O 1
ATOM 1389 N N . ALA A 1 181 ? -3.278 -7.844 13.890 1.00 12.97 173 ALA A N 1
ATOM 1390 C CA . ALA A 1 181 ? -3.629 -8.546 12.655 1.00 13.33 173 ALA A CA 1
ATOM 1391 C C . ALA A 1 181 ? -4.990 -9.237 12.757 1.00 14.99 173 ALA A C 1
ATOM 1392 O O . ALA A 1 181 ? -5.783 -9.194 11.807 1.00 14.56 173 ALA A O 1
ATOM 1394 N N . VAL A 1 182 ? -5.275 -9.897 13.886 1.00 13.86 174 VAL A N 1
ATOM 1395 C CA . VAL A 1 182 ? -6.499 -10.695 13.983 1.00 15.97 174 VAL A CA 1
ATOM 1396 C C . VAL A 1 182 ? -7.749 -9.829 13.874 1.00 14.32 174 VAL A C 1
ATOM 1397 O O . VAL A 1 182 ? -8.781 -10.286 13.367 1.00 14.80 174 VAL A O 1
ATOM 1401 N N . MET A 1 183 ? -7.670 -8.566 14.289 1.00 14.39 175 MET A N 1
ATOM 1402 C CA . MET A 1 183 ? -8.790 -7.635 14.225 1.00 16.60 175 MET A CA 1
ATOM 1403 C C . MET A 1 183 ? -8.757 -6.735 12.998 1.00 16.82 175 MET A C 1
ATOM 1404 O O . MET A 1 183 ? -9.668 -5.914 12.810 1.00 18.42 175 MET A O 1
ATOM 1409 N N . GLY A 1 184 ? -7.713 -6.822 12.187 1.00 15.39 176 GLY A N 1
ATOM 1410 C CA . GLY A 1 184 ? -7.588 -5.853 11.122 1.00 15.24 176 GLY A CA 1
ATOM 1411 C C . GLY A 1 184 ? -7.400 -4.426 11.603 1.00 13.83 176 GLY A C 1
ATOM 1412 O O . GLY A 1 184 ? -7.826 -3.487 10.911 1.00 14.84 176 GLY A O 1
ATOM 1413 N N . PHE A 1 185 ? -6.723 -4.239 12.748 1.00 14.95 177 PHE A N 1
ATOM 1414 C CA . PHE A 1 185 ? -6.555 -2.939 13.401 1.00 14.77 177 PHE A CA 1
ATOM 1415 C C . PHE A 1 185 ? -5.360 -2.193 12.802 1.00 17.74 177 PHE A C 1
ATOM 1416 O O . PHE A 1 185 ? -4.363 -1.923 13.468 1.00 19.57 177 PHE A O 1
ATOM 1424 N N . PHE A 1 186 ? -5.454 -1.928 11.507 1.00 15.74 178 PHE A N 1
ATOM 1425 C CA . PHE A 1 186 ? -4.468 -1.158 10.765 1.00 14.11 178 PHE A CA 1
ATOM 1426 C C . PHE A 1 186 ? -5.166 -0.670 9.518 1.00 13.88 178 PHE A C 1
ATOM 1427 O O . PHE A 1 186 ? -6.222 -1.182 9.150 1.00 15.89 178 PHE A O 1
ATOM 1435 N N . THR A 1 187 ? -4.560 0.316 8.872 1.00 13.26 179 THR A N 1
ATOM 1436 C CA . THR A 1 187 ? -5.078 0.826 7.607 1.00 14.41 179 THR A CA 1
ATOM 1437 C C . THR A 1 187 ? -4.475 0.010 6.471 1.00 11.89 179 THR A C 1
ATOM 1438 O O . THR A 1 187 ? -3.251 -0.114 6.374 1.00 12.95 179 THR A O 1
ATOM 1442 N N . LYS A 1 188 ? -5.344 -0.561 5.645 1.00 12.30 180 LYS A N 1
ATOM 1443 C CA . LYS A 1 188 ? -4.941 -1.284 4.443 1.00 12.26 180 LYS A CA 1
ATOM 1444 C C . LYS A 1 188 ? -4.081 -0.395 3.554 1.00 11.00 180 LYS A C 1
ATOM 1445 O O . LYS A 1 188 ? -4.511 0.687 3.157 1.00 12.66 180 LYS A O 1
ATOM 1451 N N . PHE A 1 189 ? -2.860 -0.846 3.244 1.00 12.05 181 PHE A N 1
ATOM 1452 C CA . PHE A 1 189 ? -1.905 -0.055 2.456 1.00 13.41 181 PHE A CA 1
ATOM 1453 C C . PHE A 1 189 ? -1.568 1.271 3.131 1.00 10.80 181 PHE A C 1
ATOM 1454 O O . PHE A 1 189 ? -1.137 2.221 2.473 1.00 13.66 181 PHE A O 1
ATOM 1462 N N . GLY A 1 190 ? -1.752 1.342 4.455 1.00 12.26 182 GLY A N 1
ATOM 1463 C CA . GLY A 1 190 ? -1.251 2.428 5.276 1.00 13.09 182 GLY A CA 1
ATOM 1464 C C . GLY A 1 190 ? -0.184 1.891 6.212 1.00 14.01 182 GLY A C 1
ATOM 1465 O O . GLY A 1 190 ? 0.877 1.443 5.761 1.00 14.99 182 GLY A O 1
ATOM 1466 N N . ASP A 1 191 ? -0.449 1.875 7.522 1.00 17.81 183 ASP A N 1
ATOM 1467 C CA . ASP A 1 191 ? 0.529 1.256 8.420 1.00 14.46 183 ASP A CA 1
ATOM 1468 C C . ASP A 1 191 ? 0.596 -0.262 8.237 1.00 15.86 183 ASP A C 1
ATOM 1469 O O . ASP A 1 191 ? 1.562 -0.882 8.696 1.00 19.15 183 ASP A O 1
ATOM 1474 N N . GLY A 1 192 ? -0.370 -0.868 7.519 1.00 17.56 184 GLY A N 1
ATOM 1475 C CA . GLY A 1 192 ? -0.243 -2.267 7.128 1.00 19.09 184 GLY A CA 1
ATOM 1476 C C . GLY A 1 192 ? 0.811 -2.519 6.062 1.00 18.30 184 GLY A C 1
ATOM 1477 O O . GLY A 1 192 ? 1.251 -3.660 5.889 1.00 20.76 184 GLY A O 1
ATOM 1478 N N . ALA A 1 193 ? 1.227 -1.481 5.350 1.00 17.35 185 ALA A N 1
ATOM 1479 C CA . ALA A 1 193 ? 2.183 -1.614 4.263 1.00 17.22 185 ALA A CA 1
ATOM 1480 C C . ALA A 1 193 ? 3.613 -1.408 4.760 1.00 15.15 185 ALA A C 1
ATOM 1481 O O . ALA A 1 193 ? 3.941 -0.354 5.305 1.00 19.97 185 ALA A O 1
ATOM 1483 N N . CYS A 1 194 ? 4.470 -2.393 4.503 1.00 13.42 186 CYS A N 1
ATOM 1484 C CA . CYS A 1 194 ? 5.875 -2.322 4.887 1.00 12.21 186 CYS A CA 1
ATOM 1485 C C . CYS A 1 194 ? 6.606 -3.402 4.107 1.00 11.38 186 CYS A C 1
ATOM 1486 O O . CYS A 1 194 ? 5.980 -4.232 3.444 1.00 12.23 186 CYS A O 1
ATOM 1489 N N . ASP A 1 195 ? 7.943 -3.398 4.214 1.00 10.35 187 ASP A N 1
ATOM 1490 C CA . ASP A 1 195 ? 8.745 -4.438 3.576 1.00 11.13 187 ASP A CA 1
ATOM 1491 C C . ASP A 1 195 ? 8.989 -5.624 4.496 1.00 12.63 187 ASP A C 1
ATOM 1492 O O . ASP A 1 195 ? 9.072 -6.759 4.027 1.00 14.50 187 ASP A O 1
ATOM 1497 N N . LEU A 1 196 ? 9.104 -5.384 5.799 1.00 12.39 188 LEU A N 1
ATOM 1498 C CA . LEU A 1 196 ? 9.316 -6.452 6.761 1.00 12.52 188 LEU A CA 1
ATOM 1499 C C . LEU A 1 196 ? 8.575 -6.071 8.034 1.00 13.13 188 LEU A C 1
ATOM 1500 O O . LEU A 1 196 ? 8.516 -4.893 8.400 1.00 13.19 188 LEU A O 1
ATOM 1505 N N . ALA A 1 197 ? 8.044 -7.083 8.708 1.00 14.09 189 ALA A N 1
ATOM 1506 C CA . ALA A 1 197 ? 7.189 -6.929 9.885 1.00 12.52 189 ALA A CA 1
ATOM 1507 C C . ALA A 1 197 ? 7.789 -7.779 11.004 1.00 12.95 189 ALA A C 1
ATOM 1508 O O . ALA A 1 197 ? 7.369 -8.918 11.225 1.00 14.63 189 ALA A O 1
ATOM 1510 N N . PRO A 1 198 ? 8.787 -7.251 11.729 1.00 11.86 190 PRO A N 1
ATOM 1511 C CA . PRO A 1 198 ? 9.541 -8.097 12.675 1.00 12.51 190 PRO A CA 1
ATOM 1512 C C . PRO A 1 198 ? 8.792 -8.438 13.959 1.00 14.02 190 PRO A C 1
ATOM 1513 O O . PRO A 1 198 ? 9.291 -9.258 14.733 1.00 14.06 190 PRO A O 1
ATOM 1517 N N . LEU A 1 199 ? 7.605 -7.872 14.191 1.00 12.95 191 LEU A N 1
ATOM 1518 C CA . LEU A 1 199 ? 6.786 -8.224 15.344 1.00 11.40 191 LEU A CA 1
ATOM 1519 C C . LEU A 1 199 ? 5.698 -9.213 14.982 1.00 13.07 191 LEU A C 1
ATOM 1520 O O . LEU A 1 199 ? 4.858 -9.525 15.822 1.00 13.55 191 LEU A O 1
ATOM 1525 N N . SER A 1 200 ? 5.684 -9.696 13.746 1.00 13.41 192 SER A N 1
ATOM 1526 C CA A SER A 1 200 ? 4.624 -10.594 13.305 0.68 12.73 192 SER A CA 1
ATOM 1527 C CA B SER A 1 200 ? 4.632 -10.594 13.296 0.32 13.48 192 SER A CA 1
ATOM 1528 C C . SER A 1 200 ? 4.497 -11.796 14.224 1.00 12.38 192 SER A C 1
ATOM 1529 O O . SER A 1 200 ? 5.491 -12.352 14.696 1.00 15.22 192 SER A O 1
ATOM 1534 N N . GLY A 1 201 ? 3.252 -12.180 14.501 1.00 12.89 193 GLY A N 1
ATOM 1535 C CA . GLY A 1 201 ? 2.974 -13.353 15.295 1.00 13.96 193 GLY A CA 1
ATOM 1536 C C . GLY A 1 201 ? 2.926 -13.114 16.787 1.00 13.95 193 GLY A C 1
ATOM 1537 O O . GLY A 1 201 ? 2.477 -14.003 17.520 1.00 16.82 193 GLY A O 1
ATOM 1538 N N . LEU A 1 202 ? 3.373 -11.954 17.270 1.00 13.82 194 LEU A N 1
ATOM 1539 C CA . LEU A 1 202 ? 3.416 -11.714 18.708 1.00 15.67 194 LEU A CA 1
ATOM 1540 C C . LEU A 1 202 ? 2.059 -11.251 19.211 1.00 13.53 194 LEU A C 1
ATOM 1541 O O . LEU A 1 202 ? 1.368 -10.471 18.549 1.00 14.76 194 LEU A O 1
ATOM 1546 N N . ALA A 1 203 ? 1.661 -11.772 20.372 1.00 15.16 195 ALA A N 1
ATOM 1547 C CA . ALA A 1 203 ? 0.543 -11.202 21.112 1.00 15.54 195 ALA A CA 1
ATOM 1548 C C . ALA A 1 203 ? 0.953 -9.841 21.672 1.00 14.84 195 ALA A C 1
ATOM 1549 O O . ALA A 1 203 ? 2.136 -9.529 21.773 1.00 15.25 195 ALA A O 1
ATOM 1551 N N . LYS A 1 204 ? -0.033 -9.015 22.032 1.00 13.87 196 LYS A N 1
ATOM 1552 C CA . LYS A 1 204 ? 0.289 -7.681 22.536 1.00 14.71 196 LYS A CA 1
ATOM 1553 C C . LYS A 1 204 ? 1.184 -7.750 23.763 1.00 15.81 196 LYS A C 1
ATOM 1554 O O . LYS A 1 204 ? 2.134 -6.965 23.885 1.00 17.27 196 LYS A O 1
ATOM 1560 N N . HIS A 1 205 ? 0.888 -8.666 24.697 1.00 15.41 197 HIS A N 1
ATOM 1561 C CA . HIS A 1 205 ? 1.701 -8.748 25.904 1.00 16.69 197 HIS A CA 1
ATOM 1562 C C . HIS A 1 205 ? 3.097 -9.255 25.598 1.00 17.19 197 HIS A C 1
ATOM 1563 O O . HIS A 1 205 ? 4.032 -8.948 26.345 1.00 17.07 197 HIS A O 1
ATOM 1570 N N . GLN A 1 206 ? 3.262 -9.971 24.483 1.00 15.58 198 GLN A N 1
ATOM 1571 C CA . GLN A 1 206 ? 4.591 -10.407 24.074 1.00 16.50 198 GLN A CA 1
ATOM 1572 C C . GLN A 1 206 ? 5.392 -9.252 23.500 1.00 16.61 198 GLN A C 1
ATOM 1573 O O . GLN A 1 206 ? 6.603 -9.167 23.727 1.00 15.15 198 GLN A O 1
ATOM 1579 N N . VAL A 1 207 ? 4.740 -8.354 22.755 1.00 15.67 199 VAL A N 1
ATOM 1580 C CA . VAL A 1 207 ? 5.413 -7.131 22.316 1.00 16.15 199 VAL A CA 1
ATOM 1581 C C . VAL A 1 207 ? 5.928 -6.367 23.529 1.00 16.71 199 VAL A C 1
ATOM 1582 O O . VAL A 1 207 ? 7.077 -5.912 23.564 1.00 16.79 199 VAL A O 1
ATOM 1586 N N . ARG A 1 208 ? 5.077 -6.221 24.549 1.00 16.94 200 ARG A N 1
ATOM 1587 C CA . ARG A 1 208 ? 5.502 -5.504 25.749 1.00 17.61 200 ARG A CA 1
ATOM 1588 C C . ARG A 1 208 ? 6.657 -6.217 26.446 1.00 16.39 200 ARG A C 1
ATOM 1589 O O . ARG A 1 208 ? 7.588 -5.565 26.934 1.00 16.28 200 ARG A O 1
ATOM 1597 N N . ALA A 1 209 ? 6.611 -7.552 26.519 1.00 17.39 201 ALA A N 1
ATOM 1598 C CA . ALA A 1 209 ? 7.701 -8.285 27.154 1.00 17.15 201 ALA A CA 1
ATOM 1599 C C . ALA A 1 209 ? 9.009 -8.069 26.416 1.00 16.54 201 ALA A C 1
ATOM 1600 O O . ALA A 1 209 ? 10.063 -7.917 27.043 1.00 19.12 201 ALA A O 1
ATOM 1602 N N . LEU A 1 210 ? 8.972 -8.033 25.083 1.00 15.63 202 LEU A N 1
ATOM 1603 C CA . LEU A 1 210 ? 10.210 -7.779 24.360 1.00 15.43 202 LEU A CA 1
ATOM 1604 C C . LEU A 1 210 ? 10.691 -6.358 24.605 1.00 17.03 202 LEU A C 1
ATOM 1605 O O . LEU A 1 210 ? 11.885 -6.135 24.828 1.00 16.61 202 LEU A O 1
ATOM 1610 N N . ALA A 1 211 ? 9.774 -5.386 24.617 1.00 16.50 203 ALA A N 1
ATOM 1611 C CA . ALA A 1 211 ? 10.176 -4.007 24.900 1.00 17.27 203 ALA A CA 1
ATOM 1612 C C . ALA A 1 211 ? 10.885 -3.913 26.241 1.00 14.34 203 ALA A C 1
ATOM 1613 O O . ALA A 1 211 ? 11.916 -3.240 26.366 1.00 16.89 203 ALA A O 1
ATOM 1615 N N . ARG A 1 212 ? 10.331 -4.562 27.266 1.00 16.65 204 ARG A N 1
ATOM 1616 C CA . ARG A 1 212 ? 10.985 -4.534 28.573 1.00 16.79 204 ARG A CA 1
ATOM 1617 C C . ARG A 1 212 ? 12.386 -5.148 28.495 1.00 16.36 204 ARG A C 1
ATOM 1618 O O . ARG A 1 212 ? 13.360 -4.582 29.025 1.00 17.55 204 ARG A O 1
ATOM 1626 N N . ALA A 1 213 ? 12.510 -6.303 27.831 1.00 15.42 205 ALA A N 1
ATOM 1627 C CA . ALA A 1 213 ? 13.807 -6.970 27.761 1.00 16.83 205 ALA A CA 1
ATOM 1628 C C . ALA A 1 213 ? 14.810 -6.200 26.910 1.00 15.43 205 ALA A C 1
ATOM 1629 O O . ALA A 1 213 ? 16.023 -6.388 27.067 1.00 18.77 205 ALA A O 1
ATOM 1631 N N . LEU A 1 214 ? 14.329 -5.336 26.022 1.00 15.92 206 LEU A N 1
ATOM 1632 C CA . LEU A 1 214 ? 15.179 -4.489 25.190 1.00 14.99 206 LEU A CA 1
ATOM 1633 C C . LEU A 1 214 ? 15.567 -3.179 25.874 1.00 15.28 206 LEU A C 1
ATOM 1634 O O . LEU A 1 214 ? 16.312 -2.387 25.287 1.00 17.78 206 LEU A O 1
ATOM 1639 N N . GLY A 1 215 ? 15.089 -2.924 27.094 1.00 16.97 207 GLY A N 1
ATOM 1640 C CA . GLY A 1 215 ? 15.515 -1.761 27.850 1.00 17.13 207 GLY A CA 1
ATOM 1641 C C . GLY A 1 215 ? 14.567 -0.581 27.831 1.00 18.95 207 GLY A C 1
ATOM 1642 O O . GLY A 1 215 ? 14.975 0.524 28.214 1.00 21.97 207 GLY A O 1
ATOM 1643 N N . ALA A 1 216 ? 13.328 -0.770 27.390 1.00 18.97 208 ALA A N 1
AT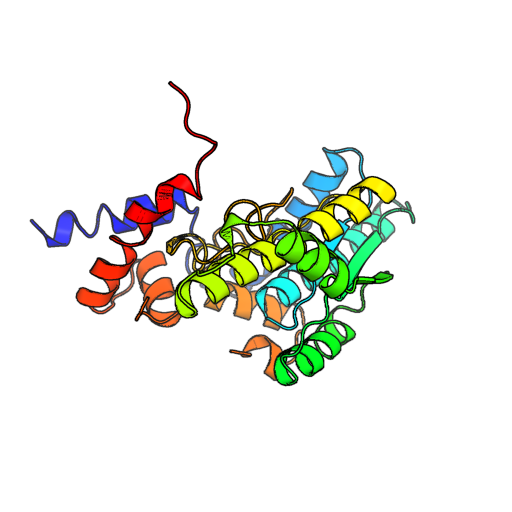OM 1644 C CA . ALA A 1 216 ? 12.380 0.337 27.373 1.00 19.62 208 ALA A CA 1
ATOM 1645 C C . ALA A 1 216 ? 11.949 0.684 28.799 1.00 19.91 208 ALA A C 1
ATOM 1646 O O . ALA A 1 216 ? 11.738 -0.213 29.625 1.00 21.03 208 ALA A O 1
ATOM 1648 N N . PRO A 1 217 ? 11.788 1.964 29.113 1.00 20.95 209 PRO A N 1
ATOM 1649 C CA . PRO A 1 217 ? 11.290 2.326 30.440 1.00 22.98 209 PRO A CA 1
ATOM 1650 C C . PRO A 1 217 ? 9.844 1.887 30.630 1.00 24.75 209 PRO A C 1
ATOM 1651 O O . PRO A 1 217 ? 9.062 1.804 29.680 1.00 23.78 209 PRO A O 1
ATOM 1655 N N . GLU A 1 218 ? 9.506 1.597 31.889 1.00 28.77 210 GLU A N 1
ATOM 1656 C CA . GLU A 1 218 ? 8.219 0.989 32.218 1.00 31.21 210 GLU A CA 1
ATOM 1657 C C . GLU A 1 218 ? 7.032 1.810 31.720 1.00 31.92 210 GLU A C 1
ATOM 1658 O O . GLU A 1 218 ? 6.030 1.243 31.268 1.00 31.03 210 GLU A O 1
ATOM 1664 N N . ASN A 1 219 ? 7.114 3.142 31.797 1.00 33.53 211 ASN A N 1
ATOM 1665 C CA . ASN A 1 219 ? 5.988 3.965 31.360 1.00 32.01 211 ASN A CA 1
ATOM 1666 C C . ASN A 1 219 ? 5.704 3.781 29.871 1.00 31.29 211 ASN A C 1
ATOM 1667 O O . ASN A 1 219 ? 4.555 3.923 29.429 1.00 33.44 211 ASN A O 1
ATOM 1672 N N . LEU A 1 220 ? 6.718 3.445 29.086 1.00 23.77 212 LEU A N 1
ATOM 1673 C CA . LEU A 1 220 ? 6.475 3.209 27.674 1.00 23.30 212 LEU A CA 1
ATOM 1674 C C . LEU A 1 220 ? 6.107 1.763 27.404 1.00 23.78 212 LEU A C 1
ATOM 1675 O O . LEU A 1 220 ? 5.335 1.487 26.480 1.00 25.01 212 LEU A O 1
ATOM 1680 N N . VAL A 1 221 ? 6.660 0.832 28.185 1.00 25.85 213 VAL A N 1
ATOM 1681 C CA . VAL A 1 221 ? 6.306 -0.576 28.041 1.00 27.79 213 VAL A CA 1
ATOM 1682 C C . VAL A 1 221 ? 4.807 -0.767 28.203 1.00 28.93 213 VAL A C 1
ATOM 1683 O O . VAL A 1 221 ? 4.171 -1.487 27.423 1.00 29.79 213 VAL A O 1
ATOM 1687 N N . GLU A 1 222 ? 4.218 -0.103 29.198 1.00 29.08 214 GLU A N 1
ATOM 1688 C CA . GLU A 1 222 ? 2.811 -0.262 29.534 1.00 34.39 214 GLU A CA 1
ATOM 1689 C C . GLU A 1 222 ? 1.945 0.876 29.009 1.00 37.86 214 GLU A C 1
ATOM 1690 O O . GLU A 1 222 ? 0.799 1.019 29.444 1.00 38.63 214 GLU A O 1
ATOM 1696 N N . LYS A 1 223 ? 2.462 1.685 28.085 1.00 39.40 215 LYS A N 1
ATOM 1697 C CA . LYS A 1 223 ? 1.674 2.784 27.537 1.00 42.68 215 LYS A CA 1
ATOM 1698 C C . LYS A 1 223 ? 0.431 2.243 26.842 1.00 45.27 215 LYS A C 1
ATOM 1699 O O . LYS A 1 223 ? 0.510 1.282 26.072 1.00 43.39 215 LYS A O 1
ATOM 1701 N N . ILE A 1 224 ? -0.718 2.851 27.132 1.00 48.07 216 ILE A N 1
ATOM 1702 C CA . ILE A 1 224 ? -1.970 2.486 26.471 1.00 51.30 216 ILE A CA 1
ATOM 1703 C C . ILE A 1 224 ? -2.079 3.214 25.137 1.00 53.82 216 ILE A C 1
ATOM 1704 O O . ILE A 1 224 ? -2.291 4.427 25.099 1.00 55.72 216 ILE A O 1
ATOM 1706 N N . HIS A 1 242 ? -13.099 -3.067 18.898 1.00 69.67 234 HIS A N 1
ATOM 1707 C CA . HIS A 1 242 ? -14.440 -3.522 18.534 1.00 70.30 234 HIS A CA 1
ATOM 1708 C C . HIS A 1 242 ? -15.269 -3.925 19.749 1.00 70.47 234 HIS A C 1
ATOM 1709 O O . HIS A 1 242 ? -16.204 -4.719 19.631 1.00 70.85 234 HIS A O 1
ATOM 1716 N N . GLY A 1 243 ? -14.939 -3.369 20.911 1.00 70.08 235 GLY A N 1
ATOM 1717 C CA . GLY A 1 243 ? -15.545 -3.810 22.152 1.00 71.17 235 GLY A CA 1
ATOM 1718 C C . GLY A 1 243 ? -14.843 -4.975 22.811 1.00 69.93 235 GLY A C 1
ATOM 1719 O O . GLY A 1 243 ? -15.453 -5.666 23.634 1.00 74.34 235 GLY A O 1
ATOM 1720 N N . VAL A 1 244 ? -13.585 -5.229 22.456 1.00 49.37 236 VAL A N 1
ATOM 1721 C CA A VAL A 1 244 ? -12.801 -6.293 23.063 0.57 38.96 236 VAL A CA 1
ATOM 1722 C CA B VAL A 1 244 ? -12.779 -6.315 22.999 0.43 39.10 236 VAL A CA 1
ATOM 1723 C C . VAL A 1 244 ? -11.441 -5.725 23.435 1.00 33.28 236 VAL A C 1
ATOM 1724 O O . VAL A 1 244 ? -10.944 -4.777 22.821 1.00 32.25 236 VAL A O 1
ATOM 1731 N N . THR A 1 245 ? -10.851 -6.288 24.485 1.00 24.62 237 THR A N 1
ATOM 1732 C CA . THR A 1 245 ? -9.589 -5.771 24.997 1.00 21.69 237 THR A CA 1
ATOM 1733 C C . THR A 1 245 ? -8.418 -6.547 24.425 1.00 20.36 237 THR A C 1
ATOM 1734 O O . THR A 1 245 ? -8.563 -7.671 23.941 1.00 20.05 237 THR A O 1
ATOM 1738 N N . TYR A 1 246 ? -7.234 -5.940 24.525 1.00 19.31 238 TYR A N 1
ATOM 1739 C CA . TYR A 1 246 ? -6.046 -6.669 24.113 1.00 19.31 238 TYR A CA 1
ATOM 1740 C C . TYR A 1 246 ? -5.836 -7.904 24.965 1.00 17.34 238 TYR A C 1
ATOM 1741 O O . TYR A 1 246 ? -5.355 -8.922 24.457 1.00 17.78 238 TYR A O 1
ATOM 1750 N N . ALA A 1 247 ? -6.186 -7.851 26.256 1.00 19.69 239 ALA A N 1
ATOM 1751 C CA . ALA A 1 247 ? -6.056 -9.056 27.062 1.00 18.48 239 ALA A CA 1
ATOM 1752 C C . ALA A 1 247 ? -6.949 -10.172 26.535 1.00 16.75 239 ALA A C 1
ATOM 1753 O O . ALA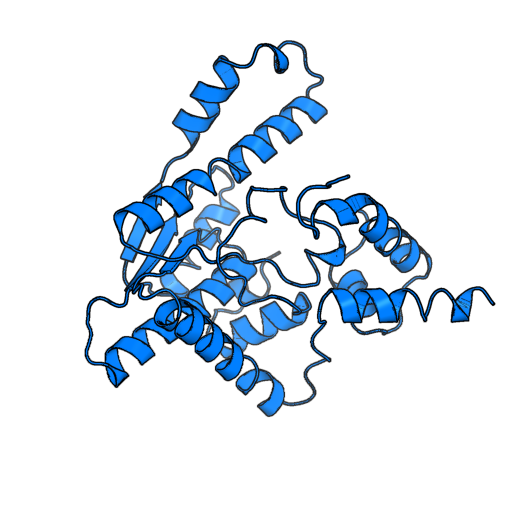 A 1 247 ? -6.543 -11.337 26.516 1.00 17.30 239 ALA A O 1
ATOM 1755 N N . GLU A 1 248 ? -8.178 -9.839 26.115 1.00 16.68 240 GLU A N 1
ATOM 1756 C CA . GLU A 1 248 ? -9.043 -10.853 25.526 1.00 16.87 240 GLU A CA 1
ATOM 1757 C C . GLU A 1 248 ? -8.498 -11.346 24.193 1.00 15.41 240 GLU A C 1
ATOM 1758 O O . GLU A 1 248 ? -8.517 -12.553 23.924 1.00 14.94 240 GLU A O 1
ATOM 1764 N N . ILE A 1 249 ? -8.022 -10.426 23.346 1.00 15.23 241 ILE A N 1
ATOM 1765 C CA . ILE A 1 249 ? -7.459 -10.822 22.057 1.00 13.33 241 ILE A CA 1
ATOM 1766 C C . ILE A 1 249 ? -6.293 -11.773 22.266 1.00 15.30 241 ILE A C 1
ATOM 1767 O O . ILE A 1 249 ? -6.204 -12.812 21.608 1.00 15.49 241 ILE A O 1
ATOM 1772 N N . ASP A 1 250 ? -5.396 -11.445 23.209 1.00 14.63 242 ASP A N 1
ATOM 1773 C CA . ASP A 1 250 ? -4.244 -12.304 23.463 1.00 16.33 242 ASP A CA 1
ATOM 1774 C C . ASP A 1 250 ? -4.675 -13.675 23.967 1.00 14.99 242 ASP A C 1
ATOM 1775 O O . ASP A 1 250 ? -4.095 -14.694 23.578 1.00 16.29 242 ASP A O 1
ATOM 1780 N N . ALA A 1 251 ? -5.661 -13.724 24.877 1.00 14.87 243 ALA A N 1
ATOM 1781 C CA . ALA A 1 251 ? -6.141 -15.019 25.341 1.00 14.34 243 ALA A CA 1
ATOM 1782 C C . ALA A 1 251 ? -6.676 -15.844 24.183 1.00 14.42 243 ALA A C 1
ATOM 1783 O O . ALA A 1 251 ? -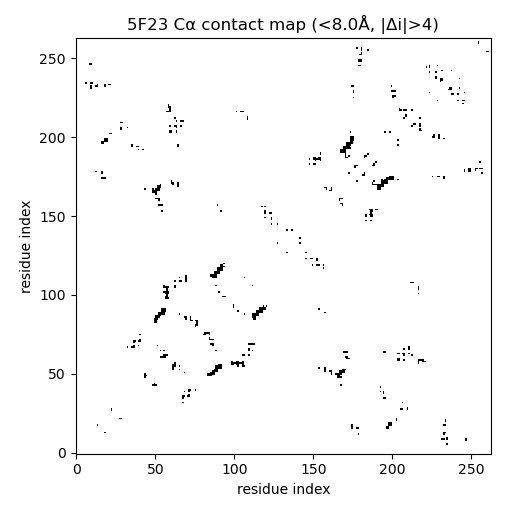6.405 -17.046 24.078 1.00 15.73 243 ALA A O 1
ATOM 1785 N N . PHE A 1 252 ? -7.431 -15.208 23.296 1.00 14.28 244 PHE A N 1
ATOM 1786 C CA . PHE A 1 252 ? -7.930 -15.903 22.120 1.00 13.87 244 PHE A CA 1
ATOM 1787 C C . PHE A 1 252 ? -6.783 -16.452 21.287 1.00 14.36 244 PHE A C 1
ATOM 1788 O O . PHE A 1 252 ? -6.782 -17.625 20.900 1.00 16.16 244 PHE A O 1
ATOM 1796 N N . LEU A 1 253 ? -5.791 -15.612 21.011 1.00 13.96 245 LEU A N 1
ATOM 1797 C CA . LEU A 1 253 ? -4.687 -16.053 20.169 1.00 15.20 245 LEU A CA 1
ATOM 1798 C C . LEU A 1 253 ? -3.953 -17.246 20.763 1.00 16.43 245 LEU A C 1
ATOM 1799 O O . LEU A 1 253 ? -3.439 -18.098 20.019 1.00 17.09 245 LEU A O 1
ATOM 1804 N N . HIS A 1 254 ? -3.871 -17.318 22.091 1.00 16.90 246 HIS A N 1
ATOM 1805 C CA . HIS A 1 254 ? -3.123 -18.363 22.772 1.00 16.20 246 HIS A CA 1
ATOM 1806 C C . HIS A 1 254 ? -3.994 -19.530 23.194 1.00 16.94 246 HIS A C 1
ATOM 1807 O O . HIS A 1 254 ? -3.511 -20.426 23.894 1.00 20.33 246 HIS A O 1
ATOM 1814 N N . GLY A 1 255 ? -5.261 -19.541 22.788 1.00 18.32 247 GLY A N 1
ATOM 1815 C CA . GLY A 1 255 ? -6.146 -20.641 23.124 1.00 18.24 247 GLY A CA 1
ATOM 1816 C C . GLY A 1 255 ? -6.515 -20.727 24.589 1.00 18.62 247 GLY A C 1
ATOM 1817 O O . GLY A 1 255 ? -6.853 -21.813 25.066 1.00 22.36 247 GLY A O 1
ATOM 1818 N N . GLN A 1 256 ? -6.451 -19.614 25.318 1.00 18.57 248 GLN A N 1
ATOM 1819 C CA . GLN A 1 256 ? -6.724 -19.544 26.741 1.00 19.98 248 GLN A CA 1
ATOM 1820 C C . GLN A 1 256 ? -8.155 -19.108 26.967 1.00 18.33 248 GLN A C 1
ATOM 1821 O O . GLN A 1 256 ? -8.810 -18.613 26.050 1.00 19.84 248 GLN A O 1
ATOM 1827 N N . PRO A 1 257 ? -8.691 -19.282 28.173 1.00 20.59 249 PRO A N 1
ATOM 1828 C CA . PRO A 1 257 ? -10.112 -18.972 28.375 1.00 22.83 249 PRO A CA 1
ATOM 1829 C C . PRO A 1 257 ? -10.410 -17.491 28.200 1.00 20.81 249 PRO A C 1
ATOM 1830 O O . PRO A 1 257 ? -9.603 -16.623 28.540 1.00 20.26 249 PRO A O 1
ATOM 1834 N N . LEU A 1 258 ? -11.581 -17.208 27.635 1.00 18.65 250 LEU A N 1
ATOM 1835 C CA . LEU A 1 258 ? -12.060 -15.842 27.512 1.00 17.97 250 LEU A CA 1
ATOM 1836 C C . LEU A 1 258 ? -13.567 -15.917 27.345 1.00 19.10 250 LEU A C 1
ATOM 1837 O O . LEU A 1 258 ? -14.129 -16.980 27.048 1.00 21.14 250 LEU A O 1
ATOM 1842 N N . ARG A 1 259 ? -14.212 -14.777 27.555 1.00 18.96 251 ARG A N 1
ATOM 1843 C CA . ARG A 1 259 ? -15.653 -14.696 27.343 1.00 20.98 251 ARG A CA 1
ATOM 1844 C C . ARG A 1 259 ? -16.056 -15.182 25.960 1.00 20.35 251 ARG A C 1
ATOM 1845 O O . ARG A 1 259 ? -15.455 -14.813 24.947 1.00 19.60 251 ARG A O 1
ATOM 1853 N N . GLU A 1 260 ? -17.107 -15.999 25.930 1.00 21.62 252 GLU A N 1
ATOM 1854 C CA . GLU A 1 260 ? -17.587 -16.523 24.660 1.00 21.61 252 GLU A CA 1
ATOM 1855 C C . GLU A 1 260 ? -17.986 -15.399 23.715 1.00 21.46 252 GLU A C 1
ATOM 1856 O O . GLU A 1 260 ? -17.684 -15.458 22.514 1.00 19.55 252 GLU A O 1
ATOM 1862 N N . GLU A 1 261 ? -18.580 -14.324 24.243 1.00 21.97 253 GLU A N 1
ATOM 1863 C CA . GLU A 1 261 ? -18.988 -13.224 23.371 1.00 23.18 253 GLU A CA 1
ATOM 1864 C C . GLU A 1 261 ? -17.785 -12.497 22.772 1.00 20.55 253 GLU A C 1
ATOM 1865 O O . GLU A 1 261 ? -17.842 -12.038 21.623 1.00 21.36 253 GLU A O 1
ATOM 1871 N N . ALA A 1 262 ? -16.693 -12.377 23.532 1.00 19.68 254 ALA A N 1
ATOM 1872 C CA . ALA A 1 262 ? -15.487 -11.767 22.986 1.00 19.56 254 ALA A CA 1
ATOM 1873 C C . ALA A 1 262 ? -14.906 -12.626 21.877 1.00 17.74 254 ALA A C 1
ATOM 1874 O O . ALA A 1 262 ? -14.518 -12.108 20.821 1.00 18.39 254 ALA A O 1
ATOM 1876 N N . ALA A 1 263 ? -14.845 -13.940 22.090 1.00 16.36 255 ALA A N 1
ATOM 1877 C CA . ALA A 1 263 ? -14.356 -14.823 21.038 1.00 16.40 255 ALA A CA 1
ATOM 1878 C C . ALA A 1 263 ? -15.210 -14.698 19.784 1.00 16.75 255 ALA A C 1
ATOM 1879 O O . ALA A 1 263 ? -14.688 -14.705 18.661 1.00 15.87 255 ALA A O 1
ATOM 1881 N N . ARG A 1 264 ? -16.524 -14.564 19.952 1.00 16.88 256 ARG A N 1
ATOM 1882 C CA . ARG A 1 264 ? -17.391 -14.444 18.793 1.00 18.37 256 ARG A CA 1
ATOM 1883 C C . ARG A 1 264 ? -17.088 -13.170 18.012 1.00 18.01 256 ARG A C 1
ATOM 1884 O O . ARG A 1 264 ? -16.998 -13.194 16.775 1.00 17.95 256 ARG A O 1
ATOM 1892 N N . VAL A 1 265 ? -16.895 -12.054 18.714 1.00 17.99 257 VAL A N 1
ATOM 1893 C CA . VAL A 1 265 ? -16.553 -10.801 18.047 1.00 18.22 257 VAL A CA 1
ATOM 1894 C C . VAL A 1 265 ? -15.199 -10.910 17.350 1.00 15.81 257 VAL A C 1
ATOM 1895 O O . VAL A 1 265 ? -15.027 -10.420 16.225 1.00 17.13 257 VAL A O 1
ATOM 1899 N N . ILE A 1 266 ? -14.215 -11.544 17.997 1.00 13.90 258 ILE A N 1
ATOM 1900 C CA . ILE A 1 266 ? -12.896 -11.661 17.363 1.00 15.00 258 ILE A CA 1
ATOM 1901 C C . ILE A 1 266 ? -12.995 -12.465 16.073 1.00 14.22 258 ILE A C 1
ATOM 1902 O O . ILE A 1 266 ? -12.467 -12.064 15.027 1.00 15.20 258 ILE A O 1
ATOM 1907 N N . VAL A 1 267 ? -13.684 -13.605 16.120 1.00 13.99 259 VAL A N 1
ATOM 1908 C CA . VAL A 1 267 ? -13.825 -14.436 14.923 1.00 15.20 259 VAL A CA 1
ATOM 1909 C C . VAL A 1 267 ? -14.567 -13.687 13.819 1.00 16.56 259 VAL A C 1
ATOM 1910 O O . VAL A 1 267 ? -14.187 -13.756 12.642 1.00 15.14 259 VAL A O 1
ATOM 1914 N N A ASP A 1 268 ? -15.635 -12.964 14.175 0.58 13.53 260 ASP A N 1
ATOM 1915 N N B ASP A 1 268 ? -15.641 -12.971 14.167 0.42 14.29 260 ASP A N 1
ATOM 1916 C CA A ASP A 1 268 ? -16.390 -12.220 13.170 0.58 16.40 260 ASP A CA 1
ATOM 1917 C CA B ASP A 1 268 ? -16.375 -12.237 13.140 0.42 15.88 260 ASP A CA 1
ATOM 1918 C C A ASP A 1 268 ? -15.540 -11.126 12.544 0.58 16.27 260 ASP A C 1
ATOM 1919 C C B ASP A 1 268 ? -15.521 -11.135 12.531 0.42 15.84 260 ASP A C 1
ATOM 1920 O O A ASP A 1 268 ? -15.594 -10.907 11.329 0.58 16.54 260 ASP A O 1
ATOM 1921 O O B ASP A 1 268 ? -15.559 -10.915 11.316 0.42 15.96 260 ASP A O 1
ATOM 1930 N N . THR A 1 269 ? -14.755 -10.424 13.360 1.00 15.89 261 THR A N 1
ATOM 1931 C CA . THR A 1 269 ? -13.906 -9.354 12.847 1.00 14.39 261 THR A CA 1
ATOM 1932 C C . THR A 1 269 ? -12.796 -9.915 11.974 1.00 14.89 261 THR A C 1
ATOM 1933 O O . THR A 1 269 ? -12.493 -9.356 10.910 1.00 14.20 261 THR A O 1
ATOM 1937 N N . TYR A 1 270 ? -12.205 -11.033 12.396 1.00 14.04 262 TYR A N 1
ATOM 1938 C CA . TYR A 1 270 ? -11.209 -11.717 11.572 1.00 12.85 262 TYR A CA 1
ATOM 1939 C C . TYR A 1 270 ? -11.761 -12.022 10.182 1.00 14.48 262 TYR A C 1
ATOM 1940 O O . TYR A 1 270 ? -11.120 -11.719 9.164 1.00 16.13 262 TYR A O 1
ATOM 1949 N N . HIS A 1 271 ? -12.953 -12.630 10.118 1.00 14.16 263 HIS A N 1
ATOM 1950 C CA . HIS A 1 271 ? -13.541 -12.971 8.826 1.00 14.76 263 HIS A CA 1
ATOM 1951 C C . HIS A 1 271 ? -13.779 -11.735 7.969 1.00 16.36 263 HIS A C 1
ATOM 1952 O O . HIS A 1 271 ? -13.487 -11.741 6.763 1.00 18.27 263 HIS A O 1
ATOM 1959 N N . LYS A 1 272 ? -14.313 -10.669 8.566 1.00 16.17 264 LYS A N 1
ATOM 1960 C CA . LYS A 1 272 ? -14.642 -9.464 7.811 1.00 17.34 264 LYS A CA 1
ATOM 1961 C C . LYS A 1 272 ? -13.410 -8.728 7.319 1.00 16.37 264 LYS A C 1
ATOM 1962 O O . LYS A 1 272 ? -13.515 -7.952 6.358 1.00 17.97 264 LYS A O 1
ATOM 1968 N N . THR A 1 273 ? -12.256 -8.942 7.949 1.00 14.38 265 THR A N 1
ATOM 1969 C CA . THR A 1 273 ? -11.032 -8.242 7.578 1.00 15.22 265 THR A CA 1
ATOM 1970 C C . THR A 1 273 ? -10.029 -9.133 6.851 1.00 14.06 265 THR A C 1
ATOM 1971 O O . THR A 1 273 ? -8.886 -8.723 6.679 1.00 15.10 265 THR A O 1
ATOM 1975 N N . GLN A 1 274 ? -10.430 -10.331 6.420 1.00 14.70 266 GLN A N 1
ATOM 1976 C CA . GLN A 1 274 ? -9.495 -11.226 5.744 1.00 14.12 266 GLN A CA 1
ATOM 1977 C C . GLN A 1 274 ? -8.837 -10.564 4.531 1.00 13.16 266 GLN A C 1
ATOM 1978 O O . GLN A 1 274 ? -7.651 -10.823 4.242 1.00 14.01 266 GLN A O 1
ATOM 1984 N N . HIS A 1 275 ? -9.576 -9.707 3.823 1.00 13.32 267 HIS A N 1
ATOM 1985 C CA . HIS A 1 275 ? -9.035 -9.042 2.642 1.00 11.79 267 HIS A CA 1
ATOM 1986 C C . HIS A 1 275 ? -7.807 -8.202 2.963 1.00 11.72 267 HIS A C 1
ATOM 1987 O O . HIS A 1 275 ? -6.978 -7.958 2.074 1.00 14.59 267 HIS A O 1
ATOM 1994 N N . LYS A 1 276 ? -7.647 -7.795 4.214 1.00 11.93 268 LYS A N 1
ATOM 1995 C CA . LYS A 1 276 ? -6.516 -6.977 4.612 1.00 14.91 268 LYS A CA 1
ATOM 1996 C C . LYS A 1 276 ? -5.277 -7.800 4.872 1.00 13.49 268 LYS A C 1
ATOM 1997 O O . LYS A 1 276 ? -4.186 -7.217 4.957 1.00 18.58 268 LYS A O 1
ATOM 2003 N N . ARG A 1 277 ? -5.425 -9.120 4.993 1.00 12.10 269 ARG A N 1
ATOM 2004 C CA . ARG A 1 277 ? -4.321 -10.025 5.287 1.00 12.61 269 ARG A CA 1
ATOM 2005 C C . ARG A 1 277 ? -3.975 -10.910 4.096 1.00 14.84 269 ARG A C 1
ATOM 2006 O O . ARG A 1 277 ? -3.257 -11.904 4.253 1.00 19.24 269 ARG A O 1
ATOM 2014 N N A GLU A 1 278 ? -4.476 -10.553 2.912 0.48 15.63 270 GLU A N 1
ATOM 2015 N N B GLU A 1 278 ? -4.475 -10.584 2.907 0.52 12.90 270 GLU A N 1
ATOM 2016 C CA A GLU A 1 278 ? -4.271 -11.272 1.667 0.48 15.92 270 GLU A CA 1
ATOM 2017 C CA B GLU A 1 278 ? -4.151 -11.330 1.705 0.52 15.06 270 GLU A CA 1
ATOM 2018 C C A GLU A 1 278 ? -3.792 -10.310 0.593 0.48 16.54 270 GLU A C 1
ATOM 2019 C C B GLU A 1 278 ? -3.850 -10.359 0.579 0.52 14.09 270 GLU A C 1
ATOM 2020 O O A GLU A 1 278 ? -4.013 -9.100 0.676 0.48 16.98 270 GLU A O 1
ATOM 2021 O O B GLU A 1 278 ? -4.243 -9.193 0.616 0.52 13.03 270 GLU A O 1
ATOM 2032 N N . LEU A 1 279 ? -3.161 -10.873 -0.444 1.00 16.84 271 LEU A N 1
ATOM 2033 C CA . LEU A 1 279 ? -2.871 -10.111 -1.650 1.00 17.33 271 LEU A CA 1
ATOM 2034 C C . LEU A 1 279 ? -4.170 -9.646 -2.313 1.00 16.06 271 LEU A C 1
ATOM 2035 O O . LEU A 1 279 ? -5.253 -10.168 -2.013 1.00 18.18 271 LEU A O 1
ATOM 2040 N N . PRO A 1 280 ? -4.098 -8.667 -3.224 1.00 15.47 272 PRO A N 1
ATOM 2041 C CA . PRO A 1 280 ? -5.330 -8.219 -3.911 1.00 15.56 272 PRO A CA 1
ATOM 2042 C C . PRO A 1 280 ? -6.063 -9.381 -4.571 1.00 15.14 272 PRO A C 1
ATOM 2043 O O . PRO A 1 280 ? -5.451 -10.328 -5.067 1.00 17.05 272 PRO A O 1
ATOM 2047 N N . LYS A 1 281 ? -7.394 -9.332 -4.550 1.00 15.81 273 LYS A N 1
ATOM 2048 C CA A LYS A 1 281 ? -8.185 -10.417 -5.122 0.54 16.08 273 LYS A CA 1
ATOM 2049 C CA B LYS A 1 281 ? -8.176 -10.423 -5.120 0.46 15.78 273 LYS A CA 1
ATOM 2050 C C . LYS A 1 281 ? -7.988 -10.504 -6.627 1.00 14.96 273 LYS A C 1
ATOM 2051 O O . LYS A 1 281 ? -7.897 -9.486 -7.311 1.00 15.87 273 LYS A O 1
ATOM 2062 N N . ALA A 1 282 ? -7.937 -11.730 -7.132 1.00 16.29 274 ALA A N 1
ATOM 2063 C CA . ALA A 1 282 ? -7.724 -12.012 -8.544 1.00 17.15 274 ALA A CA 1
ATOM 2064 C C . ALA A 1 282 ? -8.687 -13.094 -9.000 1.00 16.75 274 ALA A C 1
ATOM 2065 O O . ALA A 1 282 ? -9.082 -13.960 -8.208 1.00 18.03 274 ALA A O 1
ATOM 2067 N N . PRO A 1 283 ? -9.087 -13.076 -10.277 1.00 17.17 275 PRO A N 1
ATOM 2068 C CA . PRO A 1 283 ? -10.038 -14.089 -10.749 1.00 20.25 275 PRO A CA 1
ATOM 2069 C C . PRO A 1 283 ? -9.451 -15.488 -10.753 1.00 31.78 275 PRO A C 1
ATOM 2070 O O . PRO A 1 283 ? -10.207 -16.458 -10.763 1.00 38.60 275 PRO A O 1
#

Nearest PDB structures (foldseek):
  4xfd-assembly1_A  TM=1.003E+00  e=1.716E-43  Pseudomonas aeruginosa PAO1
  5f23-assembly1_A-2  TM=9.018E-01  e=9.087E-45  Pseudomonas aeruginosa PAO1
  3q4g-assembly1_B  TM=9.390E-01  e=3.895E-26  Vibrio cholerae O1 biovar El Tor str. N16961
  5wp0-assembly1_B  TM=9.424E-01  e=3.129E-25  Aliivibrio fischeri ES114
  5wp0-assembly1_A  TM=9.341E-01  e=7.760E-25  Aliivibrio fischeri ES114

Radius of gyration: 19.14 Å; Cα contacts (8 Å, |Δi|>4): 419; chains: 1; bounding box: 54×49×43 Å

InterPro domains:
  IPR003694 NAD(+) synthetase [PTHR23090] (22-265)
  IPR003694 NAD(+) synthetase [TIGR00552] (27-273)
  IPR003694 NAD(+) synthetase [cd00553] (23-269)
  IPR014729 Rossmann-like alpha/beta/alpha sandwich fold [G3DSA:3.40.50.620] (1-275)
  IPR022310 NAD/GMP synthase [PF02540] (28-272)
  IPR022926 NH(3)-dependent NAD(+) synthetase [MF_00193] (23-275)

B-factor: mean 25.0, std 15.21, range [10.35, 100.18]

Sequence (263 aa):
HHHHHMMQQQIQRDIAQALQVQQPPFQSEADVQAQQIARRIAFIQQCLKDSSGLKTTLVLGISGGVDSLTAGLLAQRAVEQLREQTGDQAYRFIAVRLPYQVQQDEADAQASSLATIRRADEEQTVNIGPSVKALAEQLEALEGLEPAKSDFVIGNIKARIIRRMVAQYAIAGARGGLVIGTDHAAEEAVMGFFTKFGDGACDLAPLSSGLAKHQVRALARALGAPENLVEKIHGVVTYAEIDAFLHGQPLREEAARVIVDDTYHKTQHKREELPKKAP